Protein AF-A0A3P7L623-F1 (afdb_monomer_lite)

Foldseek 3Di:
DPDPPPPPDDPDPDDDDDPPPPPPPPDDPVRVVVVVVVVVVVVVVVVVVVVVVVVVVCVVVVNDDPVCVVPVDPPVPDPPPDDPPDDPFPLLVQLVVCLVVVNLVRNVVSLVVGPLNLQSLLLLLQVLLVVLVVDPDPVSNVSSNVSSVVSLVRSQVVLVVVCVVPLVVSLVQQCQFDVVSVRDGSVRSCVSSVSVVSCPRPSNVVSVVCLVCQQFDPPDDPVNVVPDDPDDDPPRTDGDDCPPPRHPSCVVVVPDD

Structure (mmCIF, N/CA/C/O backbone):
data_AF-A0A3P7L623-F1
#
_entry.id   AF-A0A3P7L623-F1
#
loop_
_atom_site.group_PDB
_atom_site.id
_atom_site.type_symbol
_atom_site.label_atom_id
_atom_site.label_alt_id
_atom_site.label_comp_id
_atom_site.label_asym_id
_atom_site.label_entity_id
_atom_site.label_seq_id
_atom_site.pdbx_PDB_ins_code
_atom_site.Cartn_x
_atom_site.Cartn_y
_atom_site.Cartn_z
_atom_site.occupancy
_atom_site.B_iso_or_equiv
_atom_site.auth_seq_id
_atom_site.auth_comp_id
_atom_site.auth_asym_id
_atom_site.auth_atom_id
_atom_site.pdbx_PDB_model_num
ATOM 1 N N . MET A 1 1 ? -17.151 -32.640 32.168 1.00 37.88 1 MET A N 1
ATOM 2 C CA . MET A 1 1 ? -17.509 -33.371 33.405 1.00 37.88 1 MET A CA 1
ATOM 3 C C . MET A 1 1 ? -16.736 -32.802 34.604 1.00 37.88 1 MET A C 1
ATOM 5 O O . MET A 1 1 ? -15.980 -33.526 35.226 1.00 37.88 1 MET A O 1
ATOM 9 N N . SER A 1 2 ? -16.887 -31.512 34.936 1.00 38.34 2 SER A N 1
ATOM 10 C CA . SER A 1 2 ? -16.083 -30.883 36.011 1.00 38.34 2 SER A CA 1
ATOM 11 C C . SER A 1 2 ? -16.802 -29.774 36.800 1.00 38.34 2 SER A C 1
ATOM 13 O O . SER A 1 2 ? -16.163 -28.953 37.444 1.00 38.34 2 SER A O 1
ATOM 15 N N . THR A 1 3 ? -18.138 -29.739 36.797 1.00 40.84 3 THR A N 1
ATOM 16 C CA . THR A 1 3 ? -18.930 -28.711 37.515 1.00 40.84 3 THR A CA 1
ATOM 17 C C . THR A 1 3 ? -19.961 -29.275 38.496 1.00 40.84 3 THR A C 1
ATOM 19 O O . THR A 1 3 ? -20.786 -28.528 39.011 1.00 40.84 3 THR A O 1
ATOM 22 N N . VAL A 1 4 ? -19.908 -30.576 38.804 1.00 40.84 4 VAL A N 1
ATOM 23 C CA . VAL A 1 4 ? -20.888 -31.246 39.687 1.00 40.84 4 VAL A CA 1
ATOM 24 C C . VAL A 1 4 ? -20.400 -31.363 41.145 1.00 40.84 4 VAL A C 1
ATOM 26 O O . VAL A 1 4 ? -21.199 -31.597 42.047 1.00 40.84 4 VAL A O 1
ATOM 29 N N . GLU A 1 5 ? -19.118 -31.120 41.430 1.00 41.53 5 GLU A N 1
ATOM 30 C CA . GLU A 1 5 ? -18.546 -31.322 42.776 1.00 41.53 5 GLU A CA 1
ATOM 31 C C . GLU A 1 5 ? -18.733 -30.154 43.761 1.00 41.53 5 GLU A C 1
ATOM 33 O O . GLU A 1 5 ? -18.507 -30.318 44.957 1.00 41.53 5 GLU A O 1
ATOM 38 N N . GLY A 1 6 ? -19.202 -28.987 43.312 1.00 38.59 6 GLY A N 1
ATOM 39 C CA . GLY A 1 6 ? -19.205 -27.767 44.134 1.00 38.59 6 GLY A CA 1
ATOM 40 C C . GLY A 1 6 ? -20.368 -27.587 45.121 1.00 38.59 6 GLY A C 1
ATOM 41 O O . GLY A 1 6 ? -20.314 -26.678 45.940 1.00 38.59 6 GLY A O 1
ATOM 42 N N . LEU A 1 7 ? -21.426 -28.405 45.067 1.00 39.38 7 LEU A N 1
ATOM 43 C CA . LEU A 1 7 ? -22.650 -28.188 45.868 1.00 39.38 7 LEU A CA 1
ATOM 44 C C . LEU A 1 7 ? -22.802 -29.126 47.075 1.00 39.38 7 LEU A C 1
ATOM 46 O O . LEU A 1 7 ? -23.813 -29.085 47.775 1.00 39.38 7 LEU A O 1
ATOM 50 N N . ARG A 1 8 ? -21.794 -29.947 47.383 1.00 45.22 8 ARG A N 1
ATOM 51 C CA . ARG A 1 8 ? -21.753 -30.723 48.630 1.00 45.22 8 ARG A CA 1
ATOM 52 C C . ARG A 1 8 ? -20.815 -30.054 49.624 1.00 45.22 8 ARG A C 1
ATOM 54 O O . ARG A 1 8 ? -19.634 -30.378 49.631 1.00 45.22 8 ARG A O 1
ATOM 61 N N . LYS A 1 9 ? -21.361 -29.167 50.463 1.00 44.91 9 LYS A N 1
ATOM 62 C CA . LYS A 1 9 ? -21.015 -28.952 51.890 1.00 44.91 9 LYS A CA 1
ATOM 63 C C . LYS A 1 9 ? -21.487 -27.565 52.335 1.00 44.91 9 LYS A C 1
ATOM 65 O O . LYS A 1 9 ? -20.714 -26.622 52.421 1.00 44.91 9 LYS A O 1
ATOM 70 N N . THR A 1 10 ? -22.757 -27.463 52.702 1.00 39.03 10 THR A N 1
ATOM 71 C CA . THR A 1 10 ? -23.189 -26.489 53.711 1.00 39.03 10 THR A CA 1
ATOM 72 C C . THR A 1 10 ? -23.787 -27.296 54.853 1.00 39.03 10 THR A C 1
ATOM 74 O O . THR A 1 10 ? -24.948 -27.699 54.812 1.00 39.03 10 THR A O 1
ATOM 77 N N . SER A 1 11 ? -22.953 -27.638 55.836 1.00 37.34 11 SER A N 1
ATOM 78 C CA . SER A 1 11 ? -23.399 -28.264 57.077 1.00 37.34 11 SER A CA 1
ATOM 79 C C . SER A 1 11 ? -24.171 -27.226 57.885 1.00 37.34 11 SER A C 1
ATOM 81 O O . SER A 1 11 ? -23.587 -26.291 58.430 1.00 37.34 11 SER A O 1
ATOM 83 N N . PHE A 1 12 ? -25.488 -27.384 57.939 1.00 36.44 12 PHE A N 1
ATOM 84 C CA . PHE A 1 12 ? -26.357 -26.612 58.813 1.00 36.44 12 PHE A CA 1
ATOM 85 C C . PHE A 1 12 ? -26.118 -27.085 60.257 1.00 36.44 12 PHE A C 1
ATOM 87 O O . PHE A 1 12 ? -26.605 -28.137 60.666 1.00 36.44 12 PHE A O 1
ATOM 94 N N . ALA A 1 13 ? -25.301 -26.354 61.017 1.00 47.12 13 ALA A N 1
ATOM 95 C CA . ALA A 1 13 ? -25.111 -26.590 62.444 1.00 47.12 13 ALA A CA 1
ATOM 96 C C . ALA A 1 13 ? -26.348 -26.076 63.202 1.00 47.12 13 ALA A C 1
ATOM 98 O O . ALA A 1 13 ? -26.441 -24.899 63.543 1.00 47.12 13 ALA A O 1
ATOM 99 N N . GLY A 1 14 ? -27.325 -26.958 63.426 1.00 39.62 14 GLY A N 1
ATOM 100 C CA . GLY A 1 14 ? -28.551 -26.678 64.174 1.00 39.62 14 GLY A CA 1
ATOM 101 C C . GLY A 1 14 ? -28.758 -27.699 65.291 1.00 39.62 14 GLY A C 1
ATOM 102 O O . GLY A 1 14 ? -28.831 -28.897 65.036 1.00 39.62 14 GLY A O 1
ATOM 103 N N . LYS A 1 15 ? -28.830 -27.208 66.533 1.00 43.56 15 LYS A N 1
ATOM 104 C CA . LYS A 1 15 ? -29.068 -27.960 67.777 1.00 43.56 15 LYS A CA 1
ATOM 105 C C . LYS A 1 15 ? -30.255 -28.930 67.664 1.00 43.56 15 LYS A C 1
ATOM 107 O O . LYS A 1 15 ? -31.348 -28.532 67.268 1.00 43.56 15 LYS A O 1
ATOM 112 N N . HIS A 1 16 ? -30.032 -30.168 68.109 1.00 44.22 16 HIS A N 1
ATOM 113 C CA . HIS A 1 16 ? -31.034 -31.223 68.276 1.00 44.22 16 HIS A CA 1
ATOM 114 C C . HIS A 1 16 ? -32.288 -30.725 69.016 1.00 44.22 16 HIS A C 1
ATOM 116 O O . HIS A 1 16 ? -32.223 -30.346 70.186 1.00 44.22 16 HIS A O 1
ATOM 122 N N . ARG A 1 17 ? -33.446 -30.798 68.352 1.00 44.50 17 ARG A N 1
ATOM 123 C CA . ARG A 1 17 ? -34.774 -30.797 68.980 1.00 44.50 17 ARG A CA 1
ATOM 124 C C . ARG A 1 17 ? -35.626 -31.880 68.318 1.00 44.50 17 ARG A C 1
ATOM 126 O O . ARG A 1 17 ? -35.741 -31.891 67.101 1.00 44.50 17 ARG A O 1
ATOM 133 N N . GLY A 1 18 ? -36.158 -32.783 69.148 1.00 43.03 18 GLY A N 1
ATOM 134 C CA . GLY A 1 18 ? -37.258 -33.724 68.893 1.00 43.03 18 GLY A CA 1
ATOM 135 C C . GLY A 1 18 ? -37.361 -34.337 67.495 1.00 43.03 18 GLY A C 1
ATOM 136 O O . GLY A 1 18 ? -37.954 -33.750 66.596 1.00 43.03 18 GLY A O 1
ATOM 137 N N . HIS A 1 19 ? -36.884 -35.572 67.333 1.00 42.44 19 HIS A N 1
ATOM 138 C CA . HIS A 1 19 ? -37.161 -36.377 66.145 1.00 42.44 19 HIS A CA 1
ATOM 139 C C . HIS A 1 19 ? -38.614 -36.885 66.149 1.00 42.44 19 HIS A C 1
ATOM 141 O O . HIS A 1 19 ? -38.866 -38.054 66.422 1.00 42.44 19 HIS A O 1
ATOM 147 N N . HIS A 1 20 ? -39.570 -36.043 65.753 1.00 44.16 20 HIS A N 1
ATOM 148 C CA . HIS A 1 20 ? -40.682 -36.561 64.960 1.00 44.16 20 HIS A CA 1
ATOM 149 C C . HIS A 1 20 ? -40.150 -36.717 63.539 1.00 44.16 20 HIS A C 1
ATOM 151 O O . HIS A 1 20 ? -40.038 -35.751 62.783 1.00 44.16 20 HIS A O 1
ATOM 157 N N . ARG A 1 21 ? -39.714 -37.936 63.206 1.00 44.31 21 ARG A N 1
ATOM 158 C CA . ARG A 1 21 ? -39.345 -38.304 61.839 1.00 44.31 21 ARG A CA 1
ATOM 159 C C . ARG A 1 21 ? -40.626 -38.232 61.008 1.00 44.31 21 ARG A C 1
ATOM 161 O O . ARG A 1 21 ? -41.362 -39.204 60.924 1.00 44.31 21 ARG A O 1
ATOM 168 N N . LEU A 1 22 ? -40.899 -37.063 60.429 1.00 51.88 22 LEU A N 1
ATOM 169 C CA . LEU A 1 22 ? -41.791 -36.961 59.284 1.00 51.88 22 LEU A CA 1
ATOM 170 C C . LEU A 1 22 ? -41.190 -37.887 58.227 1.00 51.88 22 LEU A C 1
ATOM 172 O O . LEU A 1 22 ? -40.100 -37.619 57.712 1.00 51.88 22 LEU A O 1
ATOM 176 N N . GLU A 1 23 ? -41.838 -39.022 57.975 1.00 44.72 23 GLU A N 1
ATOM 177 C CA . GLU A 1 23 ? -41.507 -39.854 56.828 1.00 44.72 23 GLU A CA 1
ATOM 178 C C . GLU A 1 23 ? -41.887 -39.058 55.587 1.00 44.72 23 GLU A C 1
ATOM 180 O O . GLU A 1 23 ? -43.010 -39.111 55.095 1.00 44.72 23 GLU A O 1
ATOM 185 N N . ALA A 1 24 ? -40.952 -38.234 55.115 1.00 53.44 24 ALA A N 1
ATOM 186 C CA . ALA A 1 24 ? -41.081 -37.632 53.809 1.00 53.44 24 ALA A CA 1
ATOM 187 C C . ALA A 1 24 ? -41.205 -38.798 52.815 1.00 53.44 24 ALA A C 1
ATOM 189 O O . ALA A 1 24 ? -40.317 -39.666 52.815 1.00 53.44 24 ALA A O 1
ATOM 190 N N . PRO A 1 25 ? -42.279 -38.866 52.004 1.00 61.28 25 PRO A N 1
ATOM 191 C CA . PRO A 1 25 ? -42.404 -39.908 50.998 1.00 61.28 25 PRO A CA 1
ATOM 192 C C . PRO A 1 25 ? -41.117 -39.905 50.179 1.00 61.28 25 PRO A C 1
ATOM 194 O O . PRO A 1 25 ? -40.614 -38.846 49.792 1.00 61.28 25 PRO A O 1
ATOM 197 N N . LYS A 1 26 ? -40.501 -41.080 50.009 1.00 58.41 26 LYS A N 1
ATOM 198 C CA . LYS A 1 26 ? -39.245 -41.200 49.267 1.00 58.41 26 LYS A CA 1
ATOM 199 C C . LYS A 1 26 ? -39.541 -40.781 47.831 1.00 58.41 26 LYS A C 1
ATOM 201 O O . LYS A 1 26 ? -40.035 -41.597 47.064 1.00 58.41 26 LYS A O 1
ATOM 206 N N . LEU A 1 27 ? -39.253 -39.515 47.505 1.00 61.81 27 LEU A N 1
ATOM 207 C CA . LEU A 1 27 ? -39.459 -38.971 46.165 1.00 61.81 27 LEU A CA 1
ATOM 208 C C . LEU A 1 27 ? -38.881 -39.941 45.145 1.00 61.81 27 LEU A C 1
ATOM 210 O O . LEU A 1 27 ? -37.724 -40.372 45.290 1.00 61.81 27 LEU A O 1
ATOM 214 N N . THR A 1 28 ? -39.694 -40.254 44.144 1.00 71.88 28 THR A N 1
ATOM 215 C CA . THR A 1 28 ? -39.311 -41.105 43.023 1.00 71.88 28 THR A CA 1
ATOM 216 C C . THR A 1 28 ? -38.090 -40.507 42.319 1.00 71.88 28 THR A C 1
ATOM 218 O O . THR A 1 28 ? -37.815 -39.305 42.408 1.00 71.88 28 THR A O 1
ATOM 221 N N . SER A 1 29 ? -37.303 -41.346 41.640 1.00 69.12 29 SER A N 1
ATOM 222 C CA . SER A 1 29 ? -36.068 -40.904 40.970 1.00 69.12 29 SER A CA 1
ATOM 223 C C . SER A 1 29 ? -36.322 -39.731 40.007 1.00 69.12 29 SER A C 1
ATOM 225 O O . SER A 1 29 ? -35.537 -38.784 39.941 1.00 69.12 29 SER A O 1
ATOM 227 N N . GLU A 1 30 ? -37.486 -39.728 39.353 1.00 73.06 30 GLU A N 1
ATOM 228 C CA . GLU A 1 30 ? -37.923 -38.665 38.450 1.00 73.06 30 GLU A CA 1
ATOM 229 C C . GLU A 1 30 ? -38.217 -37.342 39.163 1.00 73.06 30 GLU A C 1
ATOM 231 O O . GLU A 1 30 ? -37.772 -36.287 38.709 1.00 73.06 30 GLU A O 1
ATOM 236 N N . GLU A 1 31 ? -38.924 -37.367 40.295 1.00 75.00 31 GLU A N 1
ATOM 237 C CA . GLU A 1 31 ? -39.225 -36.158 41.073 1.00 75.00 31 GLU A CA 1
ATOM 238 C C . GLU A 1 31 ? -37.946 -35.522 41.629 1.00 75.00 31 GLU A C 1
ATOM 240 O O . GLU A 1 31 ? -37.787 -34.299 41.593 1.00 75.00 31 GLU A O 1
ATOM 245 N N . ARG A 1 32 ? -36.981 -36.347 42.060 1.00 74.25 32 ARG A N 1
ATOM 246 C CA . ARG A 1 32 ? -35.647 -35.874 42.465 1.00 74.25 32 ARG A CA 1
ATOM 247 C C . ARG A 1 32 ? -34.904 -35.234 41.292 1.00 74.25 32 ARG A C 1
ATOM 249 O O . ARG A 1 32 ? -34.327 -34.160 41.459 1.00 74.25 32 ARG A O 1
ATOM 256 N N . GLY A 1 33 ? -34.960 -35.849 40.109 1.00 75.50 33 GLY A N 1
ATOM 257 C CA . GLY A 1 33 ? -34.387 -35.299 38.878 1.00 75.50 33 GLY A CA 1
ATOM 258 C C . GLY A 1 33 ? -34.987 -33.941 38.500 1.00 75.50 33 GLY A C 1
ATOM 259 O O . GLY A 1 33 ? -34.247 -33.005 38.192 1.00 75.50 33 GLY A O 1
ATOM 260 N N . ARG A 1 34 ? -36.314 -33.790 38.610 1.00 81.69 34 ARG A N 1
ATOM 261 C CA . ARG A 1 34 ? -37.019 -32.523 38.342 1.00 81.69 34 ARG A CA 1
ATOM 262 C C . ARG A 1 34 ? -36.614 -31.415 39.312 1.00 81.69 34 ARG A C 1
ATOM 264 O O . ARG A 1 34 ? -36.390 -30.287 38.878 1.00 81.69 34 ARG A O 1
ATOM 271 N N . ILE A 1 35 ? -36.475 -31.724 40.600 1.00 82.12 35 ILE A N 1
ATOM 272 C CA . ILE A 1 35 ? -36.063 -30.742 41.616 1.00 82.12 35 ILE A CA 1
ATOM 273 C C . ILE A 1 35 ? -34.618 -30.294 41.395 1.00 82.12 35 ILE A C 1
ATOM 275 O O . ILE A 1 35 ? -34.336 -29.099 41.463 1.00 82.12 35 ILE A O 1
ATOM 279 N N . ILE A 1 36 ? -33.713 -31.223 41.078 1.00 81.62 36 ILE A N 1
ATOM 280 C CA . ILE A 1 36 ? -32.316 -30.893 40.771 1.00 81.62 36 ILE A CA 1
ATOM 281 C C . ILE A 1 36 ? -32.245 -30.025 39.510 1.00 81.62 36 ILE A C 1
ATOM 283 O O . ILE A 1 36 ? -31.579 -28.992 39.520 1.00 81.62 36 ILE A O 1
ATOM 287 N N . ALA A 1 37 ? -32.983 -30.375 38.454 1.00 77.75 37 ALA A N 1
ATOM 288 C CA . ALA A 1 37 ? -33.040 -29.574 37.233 1.00 77.75 37 ALA A CA 1
ATOM 289 C C . ALA A 1 37 ? -33.618 -28.167 37.483 1.00 77.75 37 ALA A C 1
ATOM 291 O O . ALA A 1 37 ? -33.107 -27.181 36.951 1.00 77.75 37 ALA A O 1
ATOM 292 N N . ALA A 1 38 ? -34.649 -28.049 38.324 1.00 85.69 38 ALA A N 1
ATOM 293 C CA . ALA A 1 38 ? -35.212 -26.760 38.720 1.00 85.69 38 ALA A CA 1
ATOM 294 C C . ALA A 1 38 ? -34.225 -25.925 39.555 1.00 85.69 38 ALA A C 1
ATOM 296 O O . ALA A 1 38 ? -34.130 -24.715 39.355 1.00 85.69 38 ALA A O 1
ATOM 297 N N . ALA A 1 39 ? -33.462 -26.556 40.451 1.00 86.69 39 ALA A N 1
ATOM 298 C CA . ALA A 1 39 ? -32.426 -25.894 41.241 1.00 86.69 39 ALA A CA 1
ATOM 299 C C . ALA A 1 39 ? -31.262 -25.399 40.366 1.00 86.69 39 ALA A C 1
ATOM 301 O O . ALA A 1 39 ? -30.807 -24.269 40.538 1.00 86.69 39 ALA A O 1
ATOM 302 N N . VAL A 1 40 ? -30.836 -26.198 39.382 1.00 85.12 40 VAL A N 1
ATOM 303 C CA . VAL A 1 40 ? -29.818 -25.802 38.395 1.00 85.12 40 VAL A CA 1
ATOM 304 C C . VAL A 1 40 ? -30.297 -24.600 37.584 1.00 85.12 40 VAL A C 1
ATOM 306 O O . VAL A 1 40 ? -29.582 -23.605 37.512 1.00 85.12 40 VAL A O 1
ATOM 309 N N . LYS A 1 41 ? -31.537 -24.626 37.077 1.00 84.69 41 LYS A N 1
ATOM 310 C CA . LYS A 1 41 ? -32.120 -2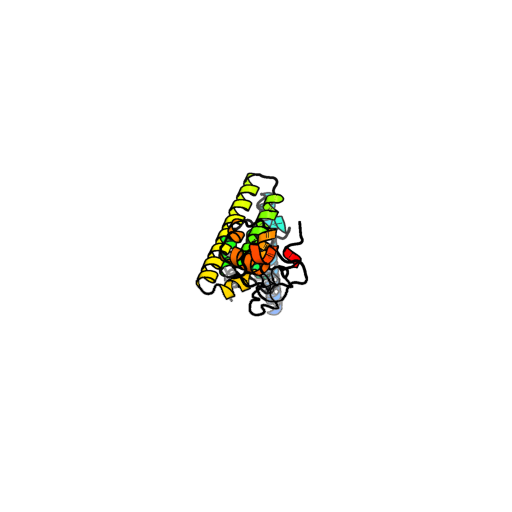3.489 36.344 1.00 84.69 41 LYS A CA 1
ATOM 311 C C . LYS A 1 41 ? -32.193 -22.211 37.183 1.00 84.69 41 LYS A C 1
ATOM 313 O O . LYS A 1 41 ? -31.898 -21.137 36.670 1.00 84.69 41 LYS A O 1
ATOM 318 N N . ARG A 1 42 ? -32.568 -22.310 38.464 1.00 78.06 42 ARG A N 1
ATOM 319 C CA . ARG A 1 42 ? -32.601 -21.152 39.379 1.00 78.06 42 ARG A CA 1
ATOM 320 C C . ARG A 1 42 ? -31.209 -20.565 39.593 1.00 78.06 42 ARG A C 1
ATOM 322 O O . ARG A 1 42 ? -31.030 -19.363 39.452 1.00 78.06 42 ARG A O 1
ATOM 329 N N . HIS A 1 43 ? -30.218 -21.412 39.846 1.00 82.31 43 HIS A N 1
ATOM 330 C CA . HIS A 1 43 ? -28.838 -20.974 40.037 1.00 82.31 43 HIS A CA 1
ATOM 331 C C . HIS A 1 43 ? -28.221 -20.381 38.751 1.00 82.31 43 HIS A C 1
ATOM 333 O O . HIS A 1 43 ? -27.431 -19.435 38.798 1.00 82.31 43 HIS A O 1
ATOM 339 N N . GLU A 1 44 ? -28.585 -20.904 37.578 1.00 77.00 44 GLU A N 1
ATOM 340 C CA . GLU A 1 44 ? -28.208 -20.318 36.287 1.00 77.00 44 GLU A CA 1
ATOM 341 C C . GLU A 1 44 ? -28.859 -18.946 36.060 1.00 77.00 44 GLU A C 1
ATOM 343 O O . GLU A 1 44 ? -28.174 -18.026 35.604 1.00 77.00 44 GLU A O 1
ATOM 348 N N . ALA A 1 45 ? -30.136 -18.787 36.426 1.00 84.69 45 ALA A N 1
ATOM 349 C CA . ALA A 1 45 ? -30.850 -17.513 36.356 1.00 84.69 45 ALA A CA 1
ATOM 350 C C . ALA A 1 45 ? -30.230 -16.457 37.288 1.00 84.69 45 ALA A C 1
ATOM 352 O O . ALA A 1 45 ? -29.935 -15.351 36.839 1.00 84.69 45 ALA A O 1
ATOM 353 N N . GLU A 1 46 ? -29.911 -16.816 38.534 1.00 84.94 46 GLU A N 1
ATOM 354 C CA . GLU A 1 46 ? -29.234 -15.918 39.484 1.00 84.94 46 GLU A CA 1
ATOM 355 C C . GLU A 1 46 ? -27.860 -15.465 38.966 1.00 84.94 46 GLU A C 1
ATOM 357 O O . GLU A 1 46 ? -27.522 -14.279 39.016 1.00 84.94 46 GLU A O 1
ATOM 362 N N . ARG A 1 47 ? -27.070 -16.374 38.374 1.00 79.62 47 ARG A N 1
ATOM 363 C CA . ARG A 1 47 ? -25.797 -16.004 37.728 1.00 79.62 47 ARG A CA 1
ATOM 364 C C . ARG A 1 47 ? -25.988 -15.088 36.518 1.00 79.62 47 ARG A C 1
ATOM 366 O O . ARG A 1 47 ? -25.102 -14.275 36.238 1.00 79.62 47 ARG A O 1
ATOM 373 N N . ALA A 1 48 ? -27.080 -15.230 35.770 1.00 74.19 48 ALA A N 1
ATOM 374 C CA . ALA A 1 48 ? -27.394 -14.354 34.642 1.00 74.19 48 ALA A CA 1
ATOM 375 C C . ALA A 1 48 ? -27.778 -12.945 35.122 1.00 74.19 48 ALA A C 1
ATOM 377 O O . ALA A 1 48 ? -27.238 -11.956 34.615 1.00 74.19 48 ALA A O 1
ATOM 378 N N . GLU A 1 49 ? -28.615 -12.849 36.154 1.00 81.88 49 GLU A N 1
ATOM 379 C CA . GLU A 1 49 ? -28.993 -11.580 36.783 1.00 81.88 49 GLU A CA 1
ATOM 380 C C . GLU A 1 49 ? -27.789 -10.871 37.414 1.00 81.88 49 GLU A C 1
ATOM 382 O O . GLU A 1 49 ? -27.618 -9.660 37.250 1.00 81.88 49 GLU A O 1
ATOM 387 N N . GLU A 1 50 ? -26.887 -11.611 38.065 1.00 81.25 50 GLU A N 1
ATOM 388 C CA . GLU A 1 50 ? -25.676 -11.031 38.649 1.00 81.25 50 GLU A CA 1
ATOM 389 C C . GLU A 1 50 ? -24.735 -10.453 37.574 1.00 81.25 50 GLU A C 1
ATOM 391 O O . GLU A 1 50 ? -24.150 -9.376 37.757 1.00 81.25 50 GLU A O 1
ATOM 396 N N . LYS A 1 51 ? -24.601 -11.132 36.426 1.00 77.62 51 LYS A N 1
ATOM 397 C CA . LYS A 1 51 ? -23.841 -10.624 35.269 1.00 77.62 51 LYS A CA 1
ATOM 398 C C . LYS A 1 51 ? -24.457 -9.340 34.720 1.00 77.62 51 LYS A C 1
ATOM 400 O O . LYS A 1 51 ? -23.720 -8.388 34.447 1.00 77.62 51 LYS A O 1
ATOM 405 N N . GLU A 1 52 ? -25.780 -9.290 34.606 1.00 78.06 52 GLU A N 1
ATOM 406 C CA . GLU A 1 52 ? -26.503 -8.112 34.124 1.00 78.06 52 GLU A CA 1
ATOM 407 C C . GLU A 1 52 ? -26.395 -6.942 35.117 1.00 78.06 52 GLU A C 1
ATOM 409 O O . GLU A 1 52 ? -26.118 -5.808 34.716 1.00 78.06 52 GLU A O 1
ATOM 414 N N . ARG A 1 53 ? -26.463 -7.204 36.428 1.00 81.25 53 ARG A N 1
ATOM 415 C CA . ARG A 1 53 ? -26.216 -6.193 37.470 1.00 81.25 53 ARG A CA 1
ATOM 416 C C . ARG A 1 53 ? -24.810 -5.600 37.358 1.00 81.25 53 ARG A C 1
ATOM 418 O O . ARG A 1 53 ? -24.648 -4.378 37.371 1.00 81.25 53 ARG A O 1
ATOM 425 N N . LYS A 1 54 ? -23.786 -6.449 37.197 1.00 81.38 54 LYS A N 1
ATOM 426 C CA . LYS A 1 54 ? -22.391 -6.012 36.986 1.00 81.38 54 LYS A CA 1
ATOM 427 C C . LYS A 1 54 ? -22.243 -5.209 35.692 1.00 81.38 54 LYS A C 1
ATOM 429 O O . LYS A 1 54 ? -21.505 -4.223 35.669 1.00 81.38 54 LYS A O 1
ATOM 434 N N . ARG A 1 55 ? -22.951 -5.587 34.624 1.00 72.19 55 ARG A N 1
ATOM 435 C CA . ARG A 1 55 ? -22.983 -4.841 33.358 1.00 72.19 55 ARG A CA 1
ATOM 436 C C . ARG A 1 55 ? -23.585 -3.448 33.541 1.00 72.19 55 ARG A C 1
ATOM 438 O O . ARG A 1 55 ? -22.920 -2.481 33.180 1.00 72.19 55 ARG A O 1
ATOM 445 N N . ARG A 1 56 ? -24.761 -3.327 34.163 1.00 78.25 56 ARG A N 1
ATOM 446 C CA . ARG A 1 56 ? -25.406 -2.032 34.456 1.00 78.25 56 ARG A CA 1
ATOM 447 C C . ARG A 1 56 ? -24.518 -1.128 35.306 1.00 78.25 56 ARG A C 1
ATOM 449 O O . ARG A 1 56 ? -24.353 0.040 34.978 1.00 78.25 56 ARG A O 1
ATOM 456 N N . HIS A 1 57 ? -23.870 -1.684 36.329 1.00 80.19 57 HIS A N 1
ATOM 457 C CA . HIS A 1 57 ? -22.924 -0.939 37.159 1.00 80.19 57 HIS A CA 1
ATOM 458 C C . HIS A 1 57 ? -21.708 -0.434 36.359 1.00 80.19 57 HIS A C 1
ATOM 460 O O . HIS A 1 57 ? -21.319 0.722 36.493 1.00 80.19 57 HIS A O 1
ATOM 466 N N . ARG A 1 58 ? -21.124 -1.254 35.472 1.00 75.12 58 ARG A N 1
ATOM 467 C CA . ARG A 1 58 ? -20.029 -0.814 34.580 1.00 75.12 58 ARG A CA 1
ATOM 468 C C . ARG A 1 58 ? -20.470 0.262 33.586 1.00 75.12 58 ARG A C 1
ATOM 470 O O . ARG A 1 58 ? -19.719 1.207 33.358 1.00 75.12 58 ARG A O 1
ATOM 477 N N . LEU A 1 59 ? -21.671 0.127 33.022 1.00 70.69 59 LEU A N 1
ATOM 478 C CA . LEU A 1 59 ? -22.254 1.108 32.104 1.00 70.69 59 LEU A CA 1
ATOM 479 C C . LEU A 1 59 ? -22.527 2.447 32.798 1.00 70.69 59 LEU A C 1
ATOM 481 O O . LEU A 1 59 ? -22.202 3.485 32.229 1.00 70.69 59 LEU A O 1
ATOM 485 N N . ALA A 1 60 ? -23.041 2.423 34.031 1.00 75.44 60 ALA A N 1
ATOM 486 C CA . ALA A 1 60 ? -23.232 3.615 34.859 1.00 75.44 60 ALA A CA 1
ATOM 487 C C . ALA A 1 60 ? -21.899 4.300 35.213 1.00 75.44 60 ALA A C 1
ATOM 489 O O . ALA A 1 60 ? -21.838 5.519 35.309 1.00 75.44 60 ALA A O 1
ATOM 490 N N . GLN A 1 61 ? -20.812 3.530 35.331 1.00 77.25 61 GLN A N 1
ATOM 491 C CA . GLN A 1 61 ? -19.450 4.053 35.494 1.00 77.25 61 GLN A CA 1
ATOM 492 C C . GLN A 1 61 ? -18.799 4.533 34.181 1.00 77.25 61 GLN A C 1
ATOM 494 O O . GLN A 1 61 ? -17.606 4.827 34.171 1.00 77.25 61 GLN A O 1
ATOM 499 N N . GLY A 1 62 ? -19.522 4.554 33.054 1.00 70.12 62 GLY A N 1
ATOM 500 C CA . GLY A 1 62 ? -18.986 4.986 31.756 1.00 70.12 62 GLY A CA 1
ATOM 501 C C . GLY A 1 62 ? -17.957 4.033 31.132 1.00 70.12 62 GLY A C 1
ATOM 502 O O . GLY A 1 62 ? -17.366 4.345 30.099 1.00 70.12 62 GLY A O 1
ATOM 503 N N . LYS A 1 63 ? -17.752 2.841 31.707 1.00 69.50 63 LYS A N 1
ATOM 504 C CA . LYS A 1 63 ? -16.760 1.850 31.257 1.00 69.50 63 LYS A CA 1
ATOM 505 C C . LYS A 1 63 ? -17.306 0.996 30.106 1.00 69.50 63 LYS A C 1
ATOM 507 O O .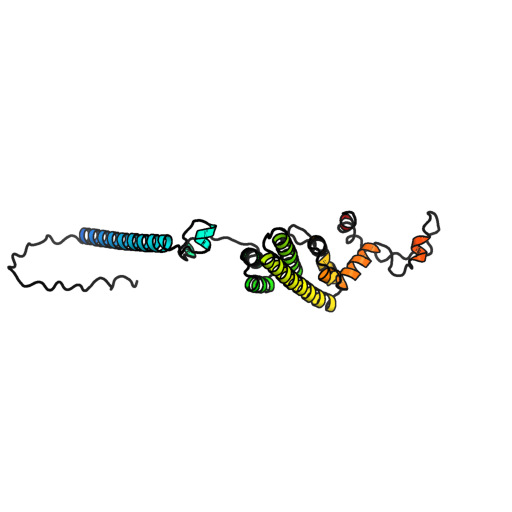 LYS A 1 63 ? -17.419 -0.223 30.235 1.00 69.50 63 LYS A O 1
ATOM 512 N N . ARG A 1 64 ? -17.684 1.631 28.992 1.00 64.31 64 ARG A N 1
ATOM 513 C CA . ARG A 1 64 ? -18.073 0.921 27.759 1.00 64.31 64 ARG A CA 1
ATOM 514 C C . ARG A 1 64 ? -16.833 0.409 27.032 1.00 64.31 64 ARG A C 1
ATOM 516 O O . ARG A 1 64 ? -15.856 1.144 26.871 1.00 64.31 64 ARG A O 1
ATOM 523 N N . SER A 1 65 ? -16.893 -0.831 26.544 1.00 61.28 65 SER A N 1
ATOM 524 C CA . SER A 1 65 ? -15.891 -1.319 25.589 1.00 61.28 65 SER A CA 1
ATOM 525 C C . SER A 1 65 ? -15.924 -0.455 24.325 1.00 61.28 65 SER A C 1
ATOM 527 O O . SER A 1 65 ? -16.968 0.079 23.950 1.00 61.28 65 SER A O 1
ATOM 529 N N . PHE A 1 66 ? -14.787 -0.312 23.647 1.00 57.41 66 PHE A N 1
ATOM 530 C CA . PHE A 1 66 ? -14.716 0.380 22.359 1.00 57.41 66 PHE A CA 1
ATOM 531 C C . PHE A 1 66 ? -15.722 -0.193 21.343 1.00 57.41 66 PHE A C 1
ATOM 533 O O . PHE A 1 66 ? -16.452 0.560 20.707 1.00 57.41 66 PHE A O 1
ATOM 540 N N . TYR A 1 67 ? -15.863 -1.520 21.295 1.00 54.19 67 TYR A N 1
ATOM 541 C CA . TYR A 1 67 ? -16.812 -2.192 20.401 1.00 54.19 67 TYR A CA 1
ATOM 542 C C . TYR A 1 67 ? -18.281 -1.896 20.756 1.00 54.19 67 TYR A C 1
ATOM 544 O O . TYR A 1 67 ? -19.117 -1.710 19.876 1.00 54.19 67 TYR A O 1
ATOM 552 N N . GLU A 1 68 ? -18.581 -1.774 22.053 1.00 62.34 68 GLU A N 1
ATOM 553 C CA . GLU A 1 68 ? -19.913 -1.427 22.569 1.00 62.34 68 GLU A CA 1
ATOM 554 C C . GLU A 1 68 ? -20.269 0.045 22.294 1.00 62.34 68 GLU A C 1
ATOM 556 O O . GLU A 1 68 ? -21.445 0.381 22.187 1.00 62.34 68 GLU A O 1
ATOM 561 N N . ARG A 1 69 ? -19.266 0.923 22.129 1.00 66.25 69 ARG A N 1
ATOM 562 C CA . ARG A 1 69 ? -19.471 2.310 21.677 1.00 66.25 69 ARG A CA 1
ATOM 563 C C . ARG A 1 69 ? -19.784 2.405 20.186 1.00 66.25 69 ARG A C 1
ATOM 565 O O . ARG A 1 69 ? -20.641 3.199 19.828 1.00 66.25 69 ARG A O 1
ATOM 572 N N . LEU A 1 70 ? -19.117 1.609 19.351 1.00 58.25 70 LEU A N 1
ATOM 573 C CA . LEU A 1 70 ? -19.316 1.632 17.898 1.00 58.25 70 LEU A CA 1
ATOM 574 C C . LEU A 1 70 ? -20.610 0.939 17.456 1.00 58.25 70 LEU A C 1
ATOM 576 O O . LEU A 1 70 ? -21.301 1.438 16.578 1.00 58.25 70 LEU A O 1
ATOM 580 N N . THR A 1 71 ? -20.934 -0.213 18.049 1.00 59.12 71 THR A N 1
ATOM 581 C CA . THR A 1 71 ? -22.031 -1.078 17.567 1.00 59.12 71 THR A CA 1
ATOM 582 C C . THR A 1 71 ? -23.267 -1.066 18.464 1.00 59.12 71 THR A C 1
ATOM 584 O O . THR A 1 71 ? -24.312 -1.570 18.070 1.00 59.12 71 THR A O 1
ATOM 587 N N . GLY A 1 72 ? -23.165 -0.540 19.690 1.00 58.91 72 GLY A N 1
ATOM 588 C CA . GLY A 1 72 ? -24.229 -0.638 20.696 1.00 58.91 72 GLY A CA 1
ATOM 589 C C . GLY A 1 72 ? -24.425 -2.048 21.278 1.00 58.91 72 GLY A C 1
ATOM 590 O O . GLY A 1 72 ? -25.310 -2.245 22.111 1.00 58.91 72 GLY A O 1
ATOM 591 N N . ILE A 1 73 ? -23.603 -3.029 20.885 1.00 58.94 73 ILE A N 1
ATOM 592 C CA . ILE A 1 73 ? -23.731 -4.434 21.291 1.00 58.94 73 ILE A CA 1
ATOM 593 C C . ILE A 1 73 ? -22.641 -4.784 22.316 1.00 58.94 73 ILE A C 1
ATOM 595 O O . ILE A 1 73 ? -21.446 -4.610 22.072 1.00 58.94 73 ILE A O 1
ATOM 599 N N . ASN A 1 74 ? -23.043 -5.329 23.472 1.00 55.56 74 ASN A N 1
ATOM 600 C CA . ASN A 1 74 ? -22.116 -5.903 24.453 1.00 55.56 74 ASN A CA 1
ATOM 601 C C . ASN A 1 74 ? -21.840 -7.370 24.105 1.00 55.56 74 ASN A C 1
ATOM 603 O O . ASN A 1 74 ? -22.434 -8.283 24.679 1.00 55.56 74 ASN A O 1
ATOM 607 N N . ILE A 1 75 ? -20.943 -7.608 23.149 1.00 56.31 75 ILE A N 1
ATOM 608 C CA . ILE A 1 75 ? -20.348 -8.936 22.986 1.00 56.31 75 ILE A CA 1
ATOM 609 C C . ILE A 1 75 ? -19.276 -9.036 24.068 1.00 56.31 75 ILE A C 1
ATOM 611 O O . ILE A 1 75 ? -18.154 -8.560 23.899 1.00 56.31 75 ILE A O 1
ATOM 615 N N . GLY A 1 76 ? -19.626 -9.596 25.224 1.00 50.50 76 GLY A N 1
ATOM 616 C CA . GLY A 1 76 ? -18.646 -9.924 26.253 1.00 50.50 76 GLY A CA 1
ATOM 617 C C . GLY A 1 76 ? -17.687 -10.979 25.715 1.00 50.50 76 GLY A C 1
ATOM 618 O O . GLY A 1 76 ? -17.997 -12.148 25.855 1.00 50.50 76 GLY A O 1
ATOM 619 N N . PHE A 1 77 ? -16.607 -10.555 25.044 1.00 47.16 77 PHE A N 1
ATOM 620 C CA . PHE A 1 77 ? -15.536 -11.344 24.409 1.00 47.16 77 PHE A CA 1
ATOM 621 C C . PHE A 1 77 ? -15.900 -12.818 24.129 1.00 47.16 77 PHE A C 1
ATOM 623 O O . PHE A 1 77 ? -15.213 -13.743 24.551 1.00 47.16 77 PHE A O 1
ATOM 630 N N . SER A 1 78 ? -17.033 -13.044 23.459 1.00 43.41 78 SER A N 1
ATOM 631 C CA . SER A 1 78 ? -17.517 -14.372 23.100 1.00 43.41 78 SER A CA 1
ATOM 632 C C . SER A 1 78 ? -17.273 -14.525 21.615 1.00 43.41 78 SER A C 1
ATOM 634 O O . SER A 1 78 ? -18.080 -14.103 20.789 1.00 43.41 78 SER A O 1
ATOM 636 N N . PHE A 1 79 ? -16.117 -15.094 21.280 1.00 49.53 79 PHE A N 1
ATOM 637 C CA . PHE A 1 79 ? -15.729 -15.355 19.894 1.00 49.53 79 PHE A CA 1
ATOM 638 C C . PHE A 1 79 ? -16.722 -16.302 19.187 1.00 49.53 79 PHE A C 1
ATOM 640 O O . PHE A 1 79 ? -16.821 -16.293 17.968 1.00 49.53 79 PHE A O 1
ATOM 647 N N . GLY A 1 80 ? -17.505 -17.081 19.948 1.00 46.09 80 GLY A N 1
ATOM 648 C CA . GLY A 1 80 ? -18.468 -18.055 19.426 1.00 46.09 80 GLY A CA 1
ATOM 649 C C . GLY A 1 80 ? -19.793 -17.482 18.909 1.00 46.09 80 GLY A C 1
ATOM 650 O O . GLY A 1 80 ? -20.552 -18.227 18.301 1.00 46.09 80 GLY A O 1
ATOM 651 N N . ALA A 1 81 ? -20.089 -16.196 19.143 1.00 47.81 81 ALA A N 1
ATOM 652 C CA . ALA A 1 81 ? -21.306 -15.540 18.640 1.00 47.81 81 ALA A CA 1
ATOM 653 C C . ALA A 1 81 ? -21.069 -14.685 17.382 1.00 47.81 81 ALA A C 1
ATOM 655 O O . ALA A 1 81 ? -22.025 -14.155 16.820 1.00 47.81 81 ALA A O 1
ATOM 656 N N . MET A 1 82 ? -19.816 -14.539 16.933 1.00 53.75 82 MET A N 1
ATOM 657 C CA . MET A 1 82 ? -19.562 -13.976 15.610 1.00 53.75 82 MET A CA 1
ATOM 658 C C . MET A 1 82 ? -19.988 -15.010 14.574 1.00 53.75 82 MET A C 1
ATOM 660 O O . MET A 1 82 ? -19.521 -16.150 14.595 1.00 53.75 82 MET A O 1
ATOM 664 N N . SER A 1 83 ? -20.888 -14.618 13.673 1.00 57.31 83 SER A N 1
ATOM 665 C CA . SER A 1 83 ? -21.122 -15.367 12.444 1.00 57.31 83 SER A CA 1
ATOM 666 C C . SER A 1 83 ? -19.768 -15.689 11.805 1.00 57.31 83 SER A C 1
ATOM 668 O O . SER A 1 83 ? -18.845 -14.874 11.836 1.00 57.31 83 SER A O 1
ATOM 670 N N . LYS A 1 84 ? -19.615 -16.902 11.266 1.00 62.50 84 LYS A N 1
ATOM 671 C CA . LYS A 1 84 ? -18.394 -17.301 10.563 1.00 62.50 84 LYS A CA 1
ATOM 672 C C . LYS A 1 84 ? -18.280 -16.446 9.297 1.00 62.50 84 LYS A C 1
ATOM 674 O O . LYS A 1 84 ? -18.839 -16.797 8.263 1.00 62.50 84 LYS A O 1
ATOM 679 N N . VAL A 1 85 ? -17.618 -15.296 9.400 1.00 67.25 85 VAL A N 1
ATOM 680 C CA . VAL A 1 85 ? -17.349 -14.416 8.263 1.00 67.25 85 VAL A CA 1
ATOM 681 C C . VAL A 1 85 ? -16.261 -15.090 7.440 1.00 67.25 85 VAL A C 1
ATOM 683 O O . VAL A 1 85 ? -15.103 -15.149 7.851 1.00 67.25 85 VAL A O 1
ATOM 686 N N . ASN A 1 86 ? -16.650 -15.660 6.304 1.00 75.19 86 ASN A N 1
ATOM 687 C CA . ASN A 1 86 ? -15.698 -16.215 5.358 1.00 75.19 86 ASN A CA 1
ATOM 688 C C . ASN A 1 86 ? -15.128 -15.049 4.545 1.00 75.19 86 ASN A C 1
ATOM 690 O O . ASN A 1 86 ? -15.828 -14.465 3.723 1.00 75.19 86 ASN A O 1
ATOM 694 N N . MET A 1 87 ? -13.884 -14.678 4.834 1.00 78.19 87 MET A N 1
ATOM 695 C CA . MET A 1 87 ? -13.163 -13.636 4.106 1.00 78.19 87 MET A CA 1
ATOM 696 C C . MET A 1 87 ? -12.313 -14.289 3.019 1.00 78.19 87 MET A C 1
ATOM 698 O O . MET A 1 87 ? -11.541 -15.198 3.314 1.00 78.19 87 MET A O 1
ATOM 702 N N . GLU A 1 88 ? -12.439 -13.820 1.778 1.00 83.31 88 GLU A N 1
ATOM 703 C CA . GLU A 1 88 ? -11.646 -14.314 0.644 1.00 83.31 88 GLU A CA 1
ATOM 704 C C . GLU A 1 88 ? -10.162 -13.937 0.786 1.00 83.31 88 GLU A C 1
ATOM 706 O O . GLU A 1 88 ? -9.276 -14.760 0.559 1.00 83.31 88 GLU A O 1
ATOM 711 N N . ARG A 1 89 ? -9.889 -12.714 1.261 1.00 86.62 89 ARG A N 1
ATOM 712 C CA . ARG A 1 89 ? -8.540 -12.214 1.570 1.00 86.62 89 ARG A CA 1
ATOM 713 C C . ARG A 1 89 ? -8.476 -11.641 2.990 1.00 86.62 89 ARG A C 1
ATOM 715 O O . ARG A 1 89 ? -8.582 -10.430 3.164 1.00 86.62 89 ARG A O 1
ATOM 722 N N . PRO A 1 90 ? -8.285 -12.481 4.023 1.00 89.75 90 PRO A N 1
ATOM 723 C CA . PRO A 1 90 ? -8.335 -12.032 5.414 1.00 89.75 90 PRO A CA 1
ATOM 724 C C . PRO A 1 90 ? -7.224 -11.034 5.772 1.00 89.75 90 PRO A C 1
ATOM 726 O O . PRO A 1 90 ? -7.478 -10.119 6.545 1.00 89.75 90 PRO A O 1
ATOM 729 N N . ALA A 1 91 ? -6.017 -11.169 5.207 1.00 90.62 91 ALA A N 1
ATOM 730 C CA . ALA A 1 91 ? -4.917 -10.228 5.450 1.00 90.62 91 ALA A CA 1
ATOM 731 C C . ALA A 1 91 ? -5.278 -8.802 4.994 1.00 90.62 91 ALA A C 1
ATOM 733 O O . ALA A 1 91 ? -5.151 -7.863 5.779 1.00 90.62 91 ALA A O 1
ATOM 734 N N . LYS A 1 92 ? -5.853 -8.671 3.790 1.00 91.56 92 LYS A N 1
ATOM 735 C CA . LYS A 1 92 ? -6.341 -7.410 3.221 1.00 91.56 92 LYS A CA 1
ATOM 736 C C . LYS A 1 92 ? -7.364 -6.747 4.129 1.00 91.56 92 LYS A C 1
ATOM 738 O O . LYS A 1 92 ? -7.190 -5.600 4.530 1.00 91.56 92 LYS A O 1
ATOM 743 N N . GLU A 1 93 ? -8.418 -7.483 4.472 1.00 91.12 93 GLU A N 1
ATOM 744 C CA . GLU A 1 93 ? -9.513 -6.967 5.296 1.00 91.12 93 GLU A CA 1
ATOM 745 C C . GLU A 1 93 ? -9.005 -6.534 6.675 1.00 91.12 93 GLU A C 1
ATOM 747 O O . GLU A 1 93 ? -9.312 -5.440 7.146 1.00 91.12 93 GLU A O 1
ATOM 752 N N . LEU A 1 94 ? -8.155 -7.347 7.310 1.00 92.56 94 LEU A N 1
ATOM 753 C CA . LEU A 1 94 ? -7.566 -7.010 8.604 1.00 92.56 94 LEU A CA 1
ATOM 754 C C . LEU A 1 94 ? -6.645 -5.791 8.519 1.00 92.56 94 LEU A C 1
ATOM 756 O O . LEU A 1 94 ? -6.705 -4.936 9.403 1.00 92.56 94 LEU A O 1
ATOM 760 N N . MET A 1 95 ? -5.838 -5.670 7.464 1.00 93.38 95 MET A N 1
ATOM 761 C CA . MET A 1 95 ? -4.992 -4.500 7.218 1.00 93.38 95 MET A CA 1
ATOM 762 C C . MET A 1 95 ? -5.836 -3.223 7.104 1.00 93.38 95 MET A C 1
ATOM 764 O O . MET A 1 95 ? -5.574 -2.255 7.822 1.00 93.38 95 MET A O 1
ATOM 768 N N . LEU A 1 96 ? -6.883 -3.236 6.272 1.00 92.25 96 LEU A N 1
ATOM 769 C CA . LEU A 1 96 ? -7.785 -2.093 6.091 1.00 92.25 96 LEU A CA 1
ATOM 770 C C . LEU A 1 96 ? -8.499 -1.723 7.390 1.00 92.25 96 LEU A C 1
ATOM 772 O O . LEU A 1 96 ? -8.518 -0.555 7.781 1.00 92.25 96 LEU A O 1
ATOM 776 N N . MET A 1 97 ? -9.015 -2.719 8.108 1.00 91.50 97 MET A N 1
ATOM 777 C CA . MET A 1 97 ? -9.636 -2.504 9.412 1.00 91.50 97 MET A CA 1
ATOM 778 C C . MET A 1 97 ? -8.652 -1.897 10.415 1.00 91.50 97 MET A C 1
ATOM 780 O O . MET A 1 97 ? -9.018 -0.992 11.160 1.00 91.50 97 MET A O 1
ATOM 784 N N . CYS A 1 98 ? -7.392 -2.335 10.428 1.00 92.44 98 CYS A N 1
ATOM 785 C CA . CYS A 1 98 ? -6.377 -1.766 11.314 1.00 92.44 98 CYS A CA 1
ATOM 786 C C . CYS A 1 98 ? -6.082 -0.296 10.998 1.00 92.44 98 CYS A C 1
ATOM 788 O O . CYS A 1 98 ? -5.918 0.489 11.933 1.00 92.44 98 CYS A O 1
ATOM 790 N N . ILE A 1 99 ? -6.061 0.089 9.719 1.00 92.44 99 ILE A N 1
ATOM 791 C CA . ILE A 1 99 ? -5.881 1.487 9.298 1.00 92.44 99 ILE A CA 1
ATOM 792 C C . ILE A 1 99 ? -7.055 2.345 9.760 1.00 92.44 99 ILE A C 1
ATOM 794 O O . ILE A 1 99 ? -6.842 3.367 10.410 1.00 92.44 99 ILE A O 1
ATOM 798 N N . LEU A 1 100 ? -8.287 1.891 9.521 1.00 88.88 100 LEU A N 1
ATOM 799 C CA . LEU A 1 100 ? -9.498 2.599 9.953 1.00 88.88 100 LEU A CA 1
ATOM 800 C C . LEU A 1 100 ? -9.577 2.752 11.481 1.00 88.88 100 LEU A C 1
ATOM 802 O O . LEU A 1 100 ? -10.133 3.724 11.986 1.00 88.88 100 LEU A O 1
ATOM 806 N N . LEU A 1 101 ? -9.001 1.806 12.227 1.00 87.06 101 LEU A N 1
ATOM 807 C CA . LEU A 1 101 ? -8.917 1.838 13.689 1.00 87.06 101 LEU A CA 1
ATOM 808 C C . LEU A 1 101 ? -7.712 2.632 14.231 1.00 87.06 101 LEU A C 1
ATOM 810 O O . LEU A 1 101 ? -7.531 2.688 15.451 1.00 87.06 101 LEU A O 1
ATOM 814 N N . GLY A 1 102 ? -6.861 3.198 13.368 1.00 85.06 102 GLY A N 1
ATOM 815 C CA . GLY A 1 102 ? -5.647 3.922 13.770 1.00 85.06 102 GLY A CA 1
ATOM 816 C C . GLY A 1 102 ? -4.554 3.026 14.372 1.00 85.06 102 GLY A C 1
ATOM 817 O O . GLY A 1 102 ? -3.699 3.486 15.128 1.00 85.06 102 GLY A O 1
ATOM 818 N N . LYS A 1 103 ? -4.574 1.717 14.096 1.00 90.50 103 LYS A N 1
ATOM 819 C CA . LYS A 1 103 ? -3.585 0.735 14.578 1.00 90.50 103 LYS A CA 1
ATOM 820 C C . LYS A 1 103 ? -2.549 0.425 13.498 1.00 90.50 103 LYS A C 1
ATOM 822 O O . LYS A 1 103 ? -2.439 -0.710 13.039 1.00 90.50 103 LYS A O 1
ATOM 827 N N . VAL A 1 104 ? -1.749 1.424 13.132 1.00 90.94 104 VAL A N 1
ATOM 828 C CA . VAL A 1 104 ? -0.832 1.343 11.978 1.00 90.94 104 VAL A CA 1
ATOM 829 C C . VAL A 1 104 ? 0.216 0.240 12.105 1.00 90.94 104 VAL A C 1
ATOM 831 O O . VAL A 1 104 ? 0.360 -0.555 11.186 1.00 90.94 104 VAL A O 1
ATOM 834 N N . LYS A 1 105 ? 0.838 0.063 13.277 1.00 92.50 105 LYS A N 1
ATOM 835 C CA . LYS A 1 105 ? 1.797 -1.039 13.508 1.00 92.50 105 LYS A CA 1
ATOM 836 C C . LYS A 1 105 ? 1.209 -2.427 13.230 1.00 92.50 105 LYS A C 1
ATOM 838 O O . LYS A 1 105 ? 1.915 -3.332 12.804 1.00 92.50 105 LYS A O 1
ATOM 843 N N . LEU A 1 106 ? -0.085 -2.606 13.500 1.00 93.62 106 LEU A N 1
ATOM 844 C CA . LEU A 1 106 ? -0.772 -3.866 13.238 1.00 93.62 106 LEU A CA 1
ATOM 845 C C . LEU A 1 106 ? -1.153 -3.992 11.757 1.00 93.62 106 LEU A C 1
ATOM 847 O O . LEU A 1 106 ? -1.051 -5.078 11.195 1.00 93.62 106 LEU A O 1
ATOM 851 N N . ALA A 1 107 ? -1.519 -2.883 11.110 1.00 94.62 107 ALA A N 1
ATOM 852 C CA . ALA A 1 107 ? -1.712 -2.847 9.664 1.00 94.62 107 ALA A CA 1
ATOM 853 C C . ALA A 1 107 ? -0.424 -3.224 8.913 1.00 94.62 107 ALA A C 1
ATOM 855 O O . ALA A 1 107 ? -0.478 -3.998 7.966 1.00 94.62 107 ALA A O 1
ATOM 856 N N . GLU A 1 108 ? 0.734 -2.754 9.378 1.00 93.81 108 GLU A N 1
ATOM 857 C CA . GLU A 1 108 ? 2.041 -3.122 8.828 1.00 93.81 108 GLU A CA 1
ATOM 858 C C . GLU A 1 108 ? 2.350 -4.618 8.949 1.00 93.81 108 GLU A C 1
ATOM 860 O O . GLU A 1 108 ? 2.935 -5.198 8.036 1.00 93.81 108 GLU A O 1
ATOM 865 N N . LEU A 1 109 ? 1.947 -5.247 10.056 1.00 94.50 109 LEU A N 1
ATOM 866 C CA . LEU A 1 109 ? 2.090 -6.689 10.229 1.00 94.50 109 LEU A CA 1
ATOM 867 C C . LEU A 1 109 ? 1.241 -7.437 9.199 1.00 94.50 109 LEU A C 1
ATOM 869 O O . LEU A 1 109 ? 1.741 -8.342 8.543 1.00 94.50 109 LEU A O 1
ATOM 873 N N . PHE A 1 110 ? -0.031 -7.060 9.045 1.00 94.31 110 PHE A N 1
ATOM 874 C CA . PHE A 1 110 ? -0.920 -7.711 8.081 1.00 94.31 110 PHE A CA 1
ATOM 875 C C . PHE A 1 110 ? -0.515 -7.449 6.632 1.00 94.31 110 PHE A C 1
ATOM 877 O O . PHE A 1 110 ? -0.654 -8.344 5.804 1.00 94.31 110 PHE A O 1
ATOM 884 N N . TRP A 1 111 ? 0.065 -6.283 6.348 1.00 94.75 111 TRP A N 1
ATOM 885 C CA . TRP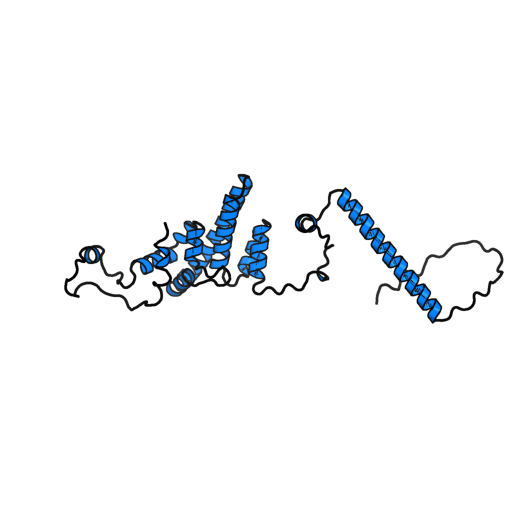 A 1 111 ? 0.654 -5.975 5.049 1.00 94.75 111 TRP A CA 1
ATOM 886 C C . TRP A 1 111 ? 1.764 -6.962 4.659 1.00 94.75 111 TRP A C 1
ATOM 888 O O . TRP A 1 111 ? 1.830 -7.373 3.506 1.00 94.75 111 TRP A O 1
ATOM 898 N N . ALA A 1 112 ? 2.585 -7.419 5.609 1.00 92.12 112 ALA A N 1
ATOM 899 C CA . ALA A 1 112 ? 3.625 -8.414 5.330 1.00 92.12 112 ALA A CA 1
ATOM 900 C C . ALA A 1 112 ? 3.062 -9.790 4.909 1.00 92.12 112 ALA A C 1
ATOM 902 O O . ALA A 1 112 ? 3.763 -10.575 4.277 1.00 92.12 112 ALA A O 1
ATOM 903 N N . TYR A 1 113 ? 1.800 -10.083 5.238 1.00 91.44 113 TYR A N 1
ATOM 904 C CA . TYR A 1 113 ? 1.095 -11.298 4.810 1.00 91.44 113 TYR A CA 1
ATOM 905 C C . TYR A 1 113 ? 0.247 -11.083 3.548 1.00 91.44 113 TYR A C 1
ATOM 907 O O . TYR A 1 113 ? -0.453 -11.999 3.107 1.00 91.44 113 TYR A O 1
ATOM 915 N N . GLU A 1 114 ? 0.268 -9.881 2.974 1.00 90.25 114 GLU A N 1
ATOM 916 C CA . GLU A 1 114 ? -0.554 -9.534 1.827 1.00 90.25 114 GLU A CA 1
ATOM 917 C C . GLU A 1 114 ? 0.015 -10.135 0.536 1.00 90.25 114 GLU A C 1
ATOM 919 O O . GLU A 1 114 ? 1.199 -10.013 0.237 1.00 90.25 114 GLU A O 1
ATOM 924 N N . LYS A 1 115 ? -0.846 -10.752 -0.285 1.00 89.12 115 LYS A N 1
ATOM 925 C CA . LYS A 1 115 ? -0.443 -11.345 -1.577 1.00 89.12 115 LYS A CA 1
ATOM 926 C C . LYS A 1 115 ? 0.078 -10.300 -2.574 1.00 89.12 115 LYS A C 1
ATOM 928 O O . LYS A 1 115 ? 0.870 -10.620 -3.454 1.00 89.12 115 LYS A O 1
ATOM 933 N N . GLU A 1 116 ? -0.407 -9.065 -2.472 1.00 90.69 116 GLU A N 1
ATOM 934 C CA . GLU A 1 116 ? -0.073 -7.960 -3.374 1.00 90.69 116 GLU A CA 1
ATOM 935 C C . GLU A 1 116 ? 0.462 -6.765 -2.573 1.00 90.69 116 GLU A C 1
ATOM 937 O O . GLU A 1 116 ? -0.259 -5.783 -2.382 1.00 90.69 116 GLU A O 1
ATOM 942 N N . PRO A 1 117 ? 1.717 -6.826 -2.096 1.00 92.50 117 PRO A N 1
ATOM 943 C CA . PRO A 1 117 ? 2.251 -5.849 -1.148 1.00 92.50 117 PRO A CA 1
ATOM 944 C C . PRO A 1 117 ? 2.315 -4.426 -1.721 1.00 92.50 117 PRO A C 1
ATOM 946 O O . PRO A 1 117 ? 1.892 -3.490 -1.047 1.00 92.50 117 PRO A O 1
ATOM 949 N N . ILE A 1 118 ? 2.749 -4.246 -2.977 1.00 94.56 118 ILE A N 1
ATOM 950 C CA . ILE A 1 118 ? 2.828 -2.918 -3.622 1.00 94.56 118 ILE A CA 1
ATOM 951 C C . ILE A 1 118 ? 1.430 -2.289 -3.737 1.00 94.56 118 ILE A C 1
ATOM 953 O O . ILE A 1 118 ? 1.216 -1.136 -3.372 1.00 94.56 118 ILE A O 1
ATOM 957 N N . GLY A 1 119 ? 0.457 -3.068 -4.213 1.00 93.19 119 GLY A N 1
ATOM 958 C CA . GLY A 1 119 ? -0.924 -2.619 -4.372 1.00 93.19 119 GLY A CA 1
ATOM 959 C C . GLY A 1 119 ? -1.610 -2.301 -3.052 1.00 93.19 119 GLY A C 1
ATOM 960 O O . GLY A 1 119 ? -2.259 -1.263 -2.932 1.00 93.19 119 GLY A O 1
ATOM 961 N N . GLY A 1 120 ? -1.426 -3.173 -2.059 1.00 93.44 120 GLY A N 1
ATOM 962 C CA . GLY A 1 120 ? -1.950 -2.979 -0.715 1.00 93.44 120 GLY A CA 1
ATOM 963 C C . GLY A 1 120 ? -1.387 -1.728 -0.060 1.00 93.44 120 GLY A C 1
ATOM 964 O O . GLY A 1 120 ? -2.162 -0.894 0.393 1.00 93.44 120 GLY A O 1
ATOM 965 N N . ALA A 1 121 ? -0.066 -1.544 -0.086 1.00 95.38 121 ALA A N 1
ATOM 966 C CA . ALA A 1 121 ? 0.569 -0.341 0.446 1.00 95.38 121 ALA A CA 1
ATOM 967 C C . ALA A 1 121 ? 0.085 0.934 -0.264 1.00 95.38 121 ALA A C 1
ATOM 969 O O . ALA A 1 121 ? -0.323 1.878 0.407 1.00 95.38 121 ALA A O 1
ATOM 970 N N . MET A 1 122 ? 0.017 0.934 -1.600 1.00 95.00 122 MET A N 1
ATOM 971 C CA . MET A 1 122 ? -0.508 2.075 -2.361 1.00 95.00 122 MET A CA 1
ATOM 972 C C . MET A 1 122 ? -1.961 2.401 -2.011 1.00 95.00 122 MET A C 1
ATOM 974 O O . MET A 1 122 ? -2.318 3.567 -1.843 1.00 95.00 122 MET A O 1
ATOM 978 N N . PHE A 1 123 ? -2.811 1.385 -1.861 1.00 94.88 123 PHE A N 1
ATOM 979 C CA . PHE A 1 123 ? -4.188 1.599 -1.433 1.00 94.88 123 PHE A CA 1
ATOM 980 C C . PHE A 1 123 ? -4.254 2.224 -0.032 1.00 94.88 123 PHE A C 1
ATOM 982 O O . PHE A 1 123 ? -5.022 3.162 0.186 1.00 94.88 123 PHE A O 1
ATOM 989 N N . CYS A 1 124 ? -3.422 1.749 0.897 1.00 94.62 124 CYS A N 1
ATOM 990 C CA . CYS A 1 124 ? -3.309 2.293 2.248 1.00 94.62 124 CYS A CA 1
ATOM 991 C C . CYS A 1 124 ? -2.864 3.763 2.244 1.00 94.62 124 CYS A C 1
ATOM 993 O O . CYS A 1 124 ? -3.479 4.574 2.936 1.00 94.62 124 CYS A O 1
ATOM 995 N N . THR A 1 125 ? -1.863 4.126 1.437 1.00 95.69 125 THR A N 1
ATOM 996 C CA . THR A 1 125 ? -1.401 5.516 1.272 1.00 95.69 125 THR A CA 1
ATOM 997 C C . THR A 1 125 ? -2.520 6.422 0.762 1.00 95.69 125 THR A C 1
ATOM 999 O O . THR A 1 125 ? -2.785 7.466 1.357 1.00 95.69 125 THR A O 1
ATOM 1002 N N . VAL A 1 126 ? -3.241 6.001 -0.285 1.00 94.38 126 VAL A N 1
ATOM 1003 C CA . VAL A 1 126 ? -4.378 6.763 -0.834 1.00 94.38 126 VAL A CA 1
ATOM 1004 C C . VAL A 1 126 ? -5.490 6.919 0.206 1.00 94.38 126 VAL A C 1
ATOM 1006 O O . VAL A 1 126 ? -6.052 8.006 0.350 1.00 94.38 126 VAL A O 1
ATOM 1009 N N . LEU A 1 127 ? -5.819 5.850 0.937 1.00 94.38 127 LEU A N 1
ATOM 1010 C CA . LEU A 1 127 ? -6.850 5.872 1.975 1.00 94.38 127 LEU A CA 1
ATOM 1011 C C . LEU A 1 127 ? -6.484 6.843 3.103 1.00 94.38 127 LEU A C 1
ATOM 1013 O O . LEU A 1 127 ? -7.304 7.681 3.474 1.00 94.38 127 LEU A O 1
ATOM 1017 N N . LEU A 1 128 ? -5.252 6.769 3.607 1.00 94.12 128 LEU A N 1
ATOM 1018 C CA . LEU A 1 128 ? -4.749 7.654 4.658 1.00 94.12 128 LEU A CA 1
ATOM 1019 C C . LEU A 1 128 ? -4.693 9.116 4.201 1.00 94.12 128 LEU A C 1
ATOM 1021 O O . LEU A 1 128 ? -5.086 9.993 4.965 1.00 94.12 128 LEU A O 1
ATOM 1025 N N . GLY A 1 129 ? -4.307 9.382 2.950 1.00 93.50 129 GLY A N 1
ATOM 1026 C CA . GLY A 1 129 ? -4.367 10.728 2.371 1.00 93.50 129 GLY A CA 1
ATOM 1027 C C . GLY A 1 129 ? -5.796 11.276 2.301 1.00 93.50 129 GLY A C 1
ATOM 1028 O O . GLY A 1 129 ? -6.050 12.430 2.629 1.00 93.50 129 GLY A O 1
ATOM 1029 N N . LYS A 1 130 ? -6.783 10.436 1.968 1.00 93.56 130 LYS A N 1
ATOM 1030 C CA . LYS A 1 130 ? -8.195 10.854 2.006 1.00 93.56 130 LYS A CA 1
ATOM 1031 C C . LYS A 1 130 ? -8.708 11.074 3.426 1.00 93.56 130 LYS A C 1
ATOM 1033 O O . LYS A 1 130 ? -9.501 11.986 3.653 1.00 93.56 130 LYS A O 1
ATOM 1038 N N . MET A 1 131 ? -8.235 10.286 4.387 1.00 91.56 131 MET A N 1
ATOM 1039 C CA . MET A 1 131 ? -8.539 10.509 5.799 1.00 91.56 131 MET A CA 1
ATOM 1040 C C . MET A 1 131 ? -7.917 11.815 6.309 1.00 91.56 131 MET A C 1
ATOM 1042 O O . MET A 1 131 ? -8.595 12.552 7.025 1.00 91.56 131 MET A O 1
ATOM 1046 N N . SER A 1 132 ? -6.691 12.150 5.891 1.00 92.56 132 SER A N 1
ATOM 1047 C CA . SER A 1 132 ? -6.018 13.399 6.269 1.00 92.56 132 SER A CA 1
ATOM 1048 C C . SER A 1 132 ? -6.718 14.637 5.698 1.00 92.56 132 SER A C 1
ATOM 1050 O O . SER A 1 132 ? -6.871 15.629 6.407 1.00 92.56 132 SER A O 1
ATOM 1052 N N . GLU A 1 133 ? -7.227 14.566 4.463 1.00 90.69 133 GLU A N 1
ATOM 1053 C CA . GLU A 1 133 ? -8.061 15.617 3.860 1.00 90.69 133 GLU A CA 1
ATOM 1054 C C . GLU A 1 133 ? -9.369 15.843 4.637 1.00 90.69 133 GLU A C 1
ATOM 1056 O O . GLU A 1 133 ? -9.834 16.976 4.749 1.00 90.69 133 GLU A O 1
ATOM 1061 N N . SER A 1 134 ? -9.963 14.771 5.174 1.00 89.88 134 SER A N 1
ATOM 1062 C CA . SER A 1 134 ? -11.220 14.838 5.933 1.00 89.88 134 SER A CA 1
ATOM 1063 C C . SER A 1 134 ? -11.051 15.234 7.405 1.00 89.88 134 SER A C 1
ATOM 1065 O O . SER A 1 134 ? -12.032 15.584 8.063 1.00 89.88 134 SER A O 1
ATOM 1067 N N . ALA A 1 135 ? -9.830 15.156 7.939 1.00 89.25 135 ALA A N 1
ATOM 1068 C CA . ALA A 1 135 ? -9.550 15.431 9.340 1.00 89.25 135 ALA A CA 1
ATOM 1069 C C . ALA A 1 135 ? -9.589 16.941 9.624 1.00 89.25 135 ALA A C 1
ATOM 1071 O O . ALA A 1 135 ? -8.962 17.740 8.930 1.00 89.25 135 ALA A O 1
ATOM 1072 N N . THR A 1 136 ? -10.307 17.335 10.678 1.00 87.62 136 THR A N 1
ATOM 1073 C CA . THR A 1 136 ? -10.381 18.736 11.128 1.00 87.62 136 THR A CA 1
ATOM 1074 C C . THR A 1 136 ? -9.238 19.124 12.057 1.00 87.62 136 THR A C 1
ATOM 1076 O O . THR A 1 136 ? -8.860 20.291 12.108 1.00 87.62 136 THR A O 1
ATOM 1079 N N . ASP A 1 137 ? -8.711 18.163 12.819 1.00 92.00 137 ASP A N 1
ATOM 1080 C CA . ASP A 1 137 ? -7.599 18.394 13.735 1.00 92.00 137 ASP A CA 1
ATOM 1081 C C . ASP A 1 137 ? -6.251 18.287 13.011 1.00 92.00 137 ASP A C 1
ATOM 1083 O O . ASP A 1 137 ? -5.992 17.331 12.275 1.00 92.00 137 ASP A O 1
ATOM 1087 N N . LEU A 1 138 ? -5.375 19.266 13.243 1.00 90.19 138 LEU A N 1
ATOM 1088 C CA . LEU A 1 138 ? -4.081 19.352 12.570 1.00 90.19 138 LEU A CA 1
ATOM 1089 C C . LEU A 1 138 ? -3.123 18.246 13.028 1.00 90.19 138 LEU A C 1
ATOM 1091 O O . LEU A 1 138 ? -2.353 17.739 12.211 1.00 90.19 138 LEU A O 1
ATOM 1095 N N . ALA A 1 139 ? -3.180 17.850 14.305 1.00 89.00 139 ALA A N 1
ATOM 1096 C CA . ALA A 1 139 ? -2.337 16.772 14.813 1.00 89.00 139 ALA A CA 1
ATOM 1097 C C . ALA A 1 139 ? -2.722 15.436 14.163 1.00 89.00 139 ALA A C 1
ATOM 1099 O O . ALA A 1 139 ? -1.863 14.765 13.593 1.00 89.00 139 ALA A O 1
ATOM 1100 N N . GLN A 1 140 ? -4.019 15.110 14.127 1.00 88.12 140 GLN A N 1
ATOM 1101 C CA . GLN A 1 140 ? -4.517 13.922 13.421 1.00 88.12 140 GLN A CA 1
ATOM 1102 C C . GLN A 1 140 ? -4.179 13.929 11.927 1.00 88.12 140 GLN A C 1
ATOM 1104 O O . GLN A 1 140 ? -3.794 12.900 11.372 1.00 88.12 140 GLN A O 1
ATOM 1109 N N . LYS A 1 141 ? -4.289 15.087 11.268 1.00 91.69 141 LYS A N 1
ATOM 1110 C CA . LYS A 1 141 ? -3.911 15.222 9.859 1.00 91.69 141 LYS A CA 1
ATOM 1111 C C . LYS A 1 141 ? -2.437 14.870 9.633 1.00 91.69 141 LYS A C 1
ATOM 1113 O O . LYS A 1 141 ? -2.136 14.067 8.751 1.00 91.69 141 LYS A O 1
ATOM 1118 N N . SER A 1 142 ? -1.543 15.418 10.456 1.00 93.00 142 SER A N 1
ATOM 1119 C CA . SER A 1 142 ? -0.105 15.140 10.380 1.00 93.00 142 SER A CA 1
ATOM 1120 C C . SER A 1 142 ? 0.222 13.669 10.661 1.00 93.00 142 SER A C 1
ATOM 1122 O O . SER A 1 142 ? 1.067 13.088 9.979 1.00 93.00 142 SER A O 1
ATOM 1124 N N . GLU A 1 143 ? -0.478 13.035 11.607 1.00 92.06 143 GLU A N 1
ATOM 1125 C CA . GLU A 1 143 ? -0.337 11.599 11.874 1.00 92.06 143 GLU A CA 1
ATOM 1126 C C . GLU A 1 143 ? -0.725 10.756 10.651 1.00 92.06 143 GLU A C 1
ATOM 1128 O O . GLU A 1 143 ? 0.031 9.870 10.247 1.00 92.06 143 GLU A O 1
ATOM 1133 N N . PHE A 1 144 ? -1.863 11.047 10.011 1.00 93.12 144 PHE A N 1
ATOM 1134 C CA . PHE A 1 144 ? -2.286 10.327 8.807 1.00 93.12 144 PHE A CA 1
ATOM 1135 C C . PHE A 1 144 ? -1.320 10.515 7.637 1.00 93.12 144 PHE A C 1
ATOM 1137 O O . PHE A 1 144 ? -1.018 9.540 6.951 1.00 93.12 144 PHE A O 1
ATOM 1144 N N . GLU A 1 145 ? -0.798 11.725 7.431 1.00 94.00 145 GLU A N 1
ATOM 1145 C CA . GLU A 1 145 ? 0.217 11.998 6.404 1.00 94.00 145 GLU A CA 1
ATOM 1146 C C . GLU A 1 145 ? 1.522 11.235 6.680 1.00 94.00 145 GLU A C 1
ATOM 1148 O O . GLU A 1 145 ? 2.085 10.619 5.773 1.00 94.00 145 GLU A O 1
ATOM 1153 N N . SER A 1 146 ? 1.970 11.191 7.940 1.00 94.75 146 SER A N 1
ATOM 1154 C CA . SER A 1 146 ? 3.139 10.399 8.340 1.00 94.75 146 SER A CA 1
ATOM 1155 C C . SER A 1 146 ? 2.926 8.907 8.078 1.00 94.75 146 SER A C 1
ATOM 1157 O O . SER A 1 146 ? 3.797 8.240 7.520 1.00 94.75 146 SER A O 1
ATOM 1159 N N . HIS A 1 147 ? 1.753 8.378 8.420 1.00 94.62 147 HIS A N 1
ATOM 1160 C CA . HIS A 1 147 ? 1.414 6.983 8.159 1.00 94.62 147 HIS A CA 1
ATOM 1161 C C . HIS A 1 147 ? 1.294 6.672 6.665 1.00 94.62 147 HIS A C 1
ATOM 1163 O O . HIS A 1 147 ? 1.742 5.611 6.231 1.00 94.62 147 HIS A O 1
ATOM 1169 N N . ALA A 1 148 ? 0.734 7.588 5.871 1.00 95.62 148 ALA A N 1
ATOM 1170 C CA . ALA A 1 148 ? 0.643 7.442 4.422 1.00 95.62 148 ALA A CA 1
ATOM 1171 C C . ALA A 1 148 ? 2.039 7.314 3.796 1.00 95.62 148 ALA A C 1
ATOM 1173 O O . ALA A 1 148 ? 2.258 6.426 2.968 1.00 95.62 148 ALA A O 1
ATOM 1174 N N . ARG A 1 149 ? 2.988 8.135 4.264 1.00 95.25 149 ARG A N 1
ATOM 1175 C CA . ARG A 1 149 ? 4.387 8.106 3.830 1.00 95.25 149 ARG A CA 1
ATOM 1176 C C . ARG A 1 149 ? 5.090 6.792 4.174 1.00 95.25 149 ARG A C 1
ATOM 1178 O O . ARG A 1 149 ? 5.788 6.251 3.329 1.00 95.25 149 ARG A O 1
ATOM 1185 N N . ILE A 1 150 ? 4.853 6.228 5.361 1.00 95.38 150 ILE A N 1
ATOM 1186 C CA . ILE A 1 150 ? 5.415 4.915 5.738 1.00 95.38 150 ILE A CA 1
ATOM 1187 C C . ILE A 1 150 ? 4.971 3.826 4.751 1.00 95.38 150 ILE A C 1
ATOM 1189 O O . ILE A 1 150 ? 5.776 2.992 4.339 1.00 95.38 150 ILE A O 1
ATOM 1193 N N . PHE A 1 151 ? 3.693 3.809 4.362 1.00 95.88 151 PHE A N 1
ATOM 1194 C CA . PHE A 1 151 ? 3.214 2.845 3.368 1.00 95.88 151 PHE A CA 1
ATOM 1195 C C . PHE A 1 151 ? 3.748 3.141 1.962 1.00 95.88 151 PHE A C 1
ATOM 1197 O O . PHE A 1 151 ? 4.042 2.198 1.230 1.00 95.88 151 PHE A O 1
ATOM 1204 N N . GLU A 1 152 ? 3.933 4.412 1.599 1.00 96.38 152 GLU A N 1
ATOM 1205 C CA . GLU A 1 152 ? 4.555 4.790 0.325 1.00 96.38 152 GLU A CA 1
ATOM 1206 C C . GLU A 1 152 ? 5.991 4.255 0.228 1.00 96.38 152 GLU A C 1
ATOM 1208 O O . GLU A 1 152 ? 6.311 3.550 -0.727 1.00 96.38 152 GLU A O 1
ATOM 1213 N N . GLU A 1 153 ? 6.809 4.483 1.259 1.00 96.25 153 GLU A N 1
ATOM 1214 C CA . GLU A 1 153 ? 8.196 3.999 1.344 1.00 96.25 153 GLU A CA 1
ATOM 1215 C C . GLU A 1 153 ? 8.268 2.461 1.311 1.00 96.25 153 GLU A C 1
ATOM 1217 O O . GLU A 1 153 ? 9.152 1.879 0.684 1.00 96.25 153 GLU A O 1
ATOM 1222 N N . LYS A 1 154 ? 7.299 1.766 1.921 1.00 95.88 154 LYS A N 1
ATOM 1223 C CA . LYS A 1 154 ? 7.212 0.297 1.839 1.00 95.88 154 LYS A CA 1
ATOM 1224 C C . LYS A 1 154 ? 6.899 -0.204 0.434 1.00 95.88 154 LYS A C 1
ATOM 122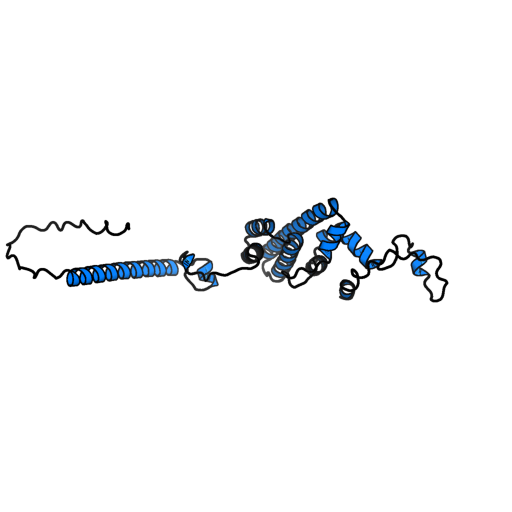6 O O . LYS A 1 154 ? 7.465 -1.207 0.006 1.00 95.88 154 LYS A O 1
ATOM 1231 N N . ALA A 1 155 ? 5.985 0.456 -0.274 1.00 96.06 155 ALA A N 1
ATOM 1232 C CA . ALA A 1 155 ? 5.686 0.104 -1.658 1.00 96.06 155 ALA A CA 1
ATOM 1233 C C . ALA A 1 155 ? 6.894 0.347 -2.569 1.00 96.06 155 ALA A C 1
ATOM 1235 O O . ALA A 1 155 ? 7.162 -0.476 -3.442 1.00 96.06 155 ALA A O 1
ATOM 1236 N N . GLU A 1 156 ? 7.610 1.453 -2.350 1.00 95.94 156 GLU A N 1
ATOM 1237 C CA . GLU A 1 156 ? 8.842 1.793 -3.061 1.00 95.94 156 GLU A CA 1
ATOM 1238 C C . GLU A 1 156 ? 9.929 0.741 -2.820 1.00 95.94 156 GLU A C 1
ATOM 1240 O O . GLU A 1 156 ? 10.460 0.200 -3.783 1.00 95.94 156 GLU A O 1
ATOM 1245 N N . GLY A 1 157 ? 10.183 0.360 -1.564 1.00 95.88 157 GLY A N 1
ATOM 1246 C CA . GLY A 1 157 ? 11.188 -0.658 -1.238 1.00 95.88 157 GLY A CA 1
ATOM 1247 C C . GLY A 1 157 ? 10.916 -2.010 -1.903 1.00 95.88 157 GLY A C 1
ATOM 1248 O O . GLY A 1 157 ? 11.819 -2.618 -2.471 1.00 95.88 157 GLY A O 1
ATOM 1249 N N . VAL A 1 158 ? 9.655 -2.458 -1.920 1.00 95.56 158 VAL A N 1
ATOM 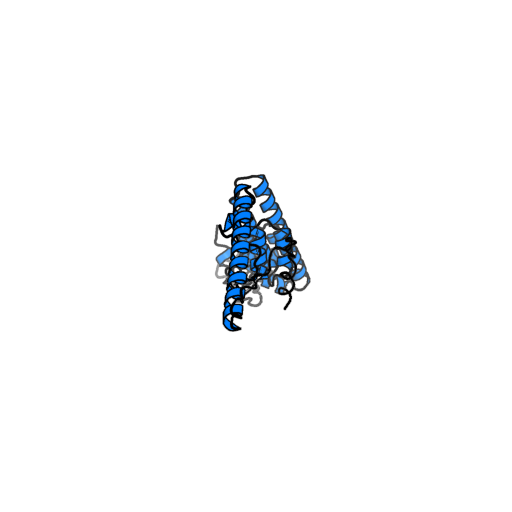1250 C CA . VAL A 1 158 ? 9.286 -3.704 -2.617 1.00 95.56 158 VAL A CA 1
ATOM 1251 C C . VAL A 1 158 ? 9.423 -3.561 -4.137 1.00 95.56 158 VAL A C 1
ATOM 1253 O O . VAL A 1 158 ? 9.783 -4.525 -4.816 1.00 95.56 158 VAL A O 1
ATOM 1256 N N . LEU A 1 159 ? 9.132 -2.382 -4.695 1.00 95.38 159 LEU A N 1
ATOM 1257 C CA . LEU A 1 159 ? 9.307 -2.127 -6.124 1.00 95.38 159 LEU A CA 1
ATOM 1258 C C . LEU A 1 159 ? 10.788 -2.140 -6.524 1.00 95.38 159 LEU A C 1
ATOM 1260 O O . LEU A 1 159 ? 11.101 -2.714 -7.566 1.00 95.38 159 LEU A O 1
ATOM 1264 N N . GLU A 1 160 ? 11.666 -1.556 -5.710 1.00 96.12 160 GLU A N 1
ATOM 1265 C CA . GLU A 1 160 ? 13.118 -1.534 -5.924 1.00 96.12 160 GLU A CA 1
ATOM 1266 C C . GLU A 1 160 ? 13.694 -2.956 -5.938 1.00 96.12 160 GLU A C 1
ATOM 1268 O O . GLU A 1 160 ? 14.401 -3.331 -6.876 1.00 96.12 160 GLU A O 1
ATOM 1273 N N . GLU A 1 161 ? 13.306 -3.796 -4.970 1.00 95.00 161 GLU A N 1
ATOM 1274 C CA . GLU A 1 161 ? 13.689 -5.214 -4.953 1.00 95.00 161 GLU A CA 1
ATOM 1275 C C . GLU A 1 161 ? 13.201 -5.939 -6.217 1.00 95.00 161 GLU A C 1
ATOM 1277 O O . GLU A 1 161 ? 13.967 -6.635 -6.884 1.00 95.00 161 GLU A O 1
ATOM 1282 N N . CYS A 1 162 ? 11.942 -5.723 -6.615 1.00 93.31 162 CYS A N 1
ATOM 1283 C CA . CYS A 1 162 ? 11.401 -6.328 -7.835 1.00 93.31 162 CYS A CA 1
ATOM 1284 C C . CYS A 1 162 ? 12.128 -5.851 -9.102 1.00 93.31 162 CYS A C 1
ATOM 1286 O O . CYS A 1 162 ? 12.294 -6.630 -10.043 1.00 93.31 162 CYS A O 1
ATOM 1288 N N . TYR A 1 163 ? 12.511 -4.575 -9.159 1.00 94.00 163 TYR A N 1
ATOM 1289 C CA . TYR A 1 163 ? 13.172 -3.968 -10.313 1.00 94.00 163 TYR A CA 1
ATOM 1290 C C . TYR A 1 163 ? 14.631 -4.414 -10.440 1.00 94.00 163 TYR A C 1
ATOM 1292 O O . TYR A 1 163 ? 15.087 -4.655 -11.559 1.00 94.00 163 TYR A O 1
ATOM 1300 N N . THR A 1 164 ? 15.315 -4.594 -9.308 1.00 94.75 164 THR A N 1
ATOM 1301 C CA . THR A 1 164 ? 16.671 -5.155 -9.245 1.00 94.75 164 THR A CA 1
ATOM 1302 C C . THR A 1 164 ? 16.705 -6.600 -9.750 1.00 94.75 164 THR A C 1
ATOM 1304 O O . THR A 1 164 ? 17.626 -6.971 -10.475 1.00 94.75 164 THR A O 1
ATOM 1307 N N . GLU A 1 165 ? 15.689 -7.403 -9.420 1.00 93.06 165 GLU A N 1
ATOM 1308 C CA . GLU A 1 165 ? 15.577 -8.799 -9.868 1.00 93.06 165 GLU A CA 1
ATOM 1309 C C . GLU A 1 165 ? 15.205 -8.926 -11.357 1.00 93.06 165 GLU A C 1
ATOM 1311 O O . GLU A 1 165 ? 15.875 -9.620 -12.124 1.00 93.06 165 GLU A O 1
ATOM 1316 N N . ASP A 1 166 ? 14.121 -8.275 -11.794 1.00 90.31 166 ASP A N 1
ATOM 1317 C CA . ASP A 1 166 ? 13.685 -8.290 -13.195 1.00 90.31 166 ASP A CA 1
ATOM 1318 C C . ASP A 1 166 ? 12.924 -7.003 -13.533 1.00 90.31 166 ASP A C 1
ATOM 1320 O O . ASP A 1 166 ? 11.724 -6.852 -13.268 1.00 90.31 166 ASP A O 1
ATOM 1324 N N . SER A 1 167 ? 13.618 -6.086 -14.205 1.00 90.50 167 SER A N 1
ATOM 1325 C CA . SER A 1 167 ? 13.067 -4.793 -14.610 1.00 90.50 167 SER A CA 1
ATOM 1326 C C . SER A 1 167 ? 11.847 -4.913 -15.532 1.00 90.50 167 SER A C 1
ATOM 1328 O O . SER A 1 167 ? 10.920 -4.100 -15.453 1.00 90.50 167 SER A O 1
ATOM 1330 N N . ALA A 1 168 ? 11.781 -5.933 -16.393 1.00 87.38 168 ALA A N 1
ATOM 1331 C CA . ALA A 1 168 ? 10.663 -6.119 -17.312 1.00 87.38 168 ALA A CA 1
ATOM 1332 C C . ALA A 1 168 ? 9.407 -6.613 -16.582 1.00 87.38 168 ALA A C 1
ATOM 1334 O O . ALA A 1 168 ? 8.305 -6.144 -16.896 1.00 87.38 168 ALA A O 1
ATOM 1335 N N . ARG A 1 169 ? 9.559 -7.522 -15.608 1.00 86.50 169 ARG A N 1
ATOM 1336 C CA . ARG A 1 169 ? 8.454 -7.989 -14.749 1.00 86.50 169 ARG A CA 1
ATOM 1337 C C . ARG A 1 169 ? 8.018 -6.930 -13.747 1.00 86.50 169 ARG A C 1
ATOM 1339 O O . ARG A 1 169 ? 6.812 -6.767 -13.566 1.00 86.50 169 ARG A O 1
ATOM 1346 N N . ALA A 1 170 ? 8.943 -6.172 -13.164 1.00 90.56 170 ALA A N 1
ATOM 1347 C CA . ALA A 1 170 ? 8.613 -5.067 -12.265 1.00 90.56 170 ALA A CA 1
ATOM 1348 C C . ALA A 1 170 ? 7.702 -4.040 -12.954 1.00 90.56 170 ALA A C 1
ATOM 1350 O O . ALA A 1 170 ? 6.652 -3.679 -12.421 1.00 90.56 170 ALA A O 1
ATOM 1351 N N . LYS A 1 171 ? 8.007 -3.685 -14.210 1.00 90.19 171 LYS A N 1
ATOM 1352 C CA . LYS A 1 171 ? 7.125 -2.839 -15.031 1.00 90.19 171 LYS A CA 1
ATOM 1353 C C . LYS A 1 171 ? 5.744 -3.464 -15.264 1.00 90.19 171 LYS A C 1
ATOM 1355 O O . LYS A 1 171 ? 4.756 -2.736 -15.307 1.00 90.19 171 LYS A O 1
ATOM 1360 N N . MET A 1 172 ? 5.630 -4.797 -15.351 1.00 89.25 172 MET A N 1
ATOM 1361 C CA . MET A 1 172 ? 4.319 -5.470 -15.411 1.00 89.25 172 MET A CA 1
ATOM 1362 C C . MET A 1 172 ? 3.471 -5.247 -14.168 1.00 89.25 172 MET A C 1
ATOM 1364 O O . MET A 1 172 ? 2.256 -5.081 -14.286 1.00 89.25 172 MET A O 1
ATOM 1368 N N . LEU A 1 173 ? 4.091 -5.205 -12.991 1.00 90.06 173 LEU A N 1
ATOM 1369 C CA . LEU A 1 173 ? 3.380 -4.964 -11.738 1.00 90.06 173 LEU A CA 1
ATOM 1370 C C . LEU A 1 173 ? 2.729 -3.573 -11.708 1.00 90.06 173 LEU A C 1
ATOM 1372 O O . LEU A 1 173 ? 1.656 -3.435 -11.124 1.00 90.06 173 LEU A O 1
ATOM 1376 N N . LEU A 1 174 ? 3.315 -2.576 -12.384 1.00 91.31 174 LEU A N 1
ATOM 1377 C CA . LEU A 1 174 ? 2.802 -1.202 -12.410 1.00 91.31 174 LEU A CA 1
ATOM 1378 C C . LEU A 1 174 ? 1.475 -1.053 -13.172 1.00 91.31 174 LEU A C 1
ATOM 1380 O O . LEU A 1 174 ? 0.599 -0.310 -12.718 1.00 91.31 174 LEU A O 1
ATOM 1384 N N . TYR A 1 175 ? 1.306 -1.754 -14.302 1.00 87.44 175 TYR A N 1
ATOM 1385 C CA . TYR A 1 175 ? 0.101 -1.660 -15.147 1.00 87.44 175 TYR A CA 1
ATOM 1386 C C . TYR A 1 175 ? -0.902 -2.803 -14.951 1.00 87.44 175 TYR A C 1
ATOM 1388 O O . TYR A 1 175 ? -2.030 -2.729 -15.454 1.00 87.44 175 TYR A O 1
ATOM 1396 N N . ARG A 1 176 ? -0.523 -3.868 -14.234 1.00 88.44 176 ARG A N 1
ATOM 1397 C CA . ARG A 1 176 ? -1.432 -4.969 -13.898 1.00 88.44 176 ARG A CA 1
ATOM 1398 C C . ARG A 1 176 ? -2.632 -4.439 -13.115 1.00 88.44 176 ARG A C 1
ATOM 1400 O O . ARG A 1 176 ? -2.480 -3.629 -12.209 1.00 88.44 176 ARG A O 1
ATOM 1407 N N . GLN A 1 177 ? -3.828 -4.912 -13.462 1.00 87.88 177 GLN A N 1
ATOM 1408 C CA . GLN A 1 177 ? -5.049 -4.561 -12.739 1.00 87.88 177 GLN A CA 1
ATOM 1409 C C . GLN A 1 177 ? -5.146 -5.367 -11.448 1.00 87.88 177 GLN A C 1
ATOM 1411 O O . GLN A 1 177 ? -4.959 -6.584 -11.457 1.00 87.88 177 GLN A O 1
ATOM 1416 N N . LEU A 1 178 ? -5.449 -4.678 -10.352 1.00 88.00 178 LEU A N 1
ATOM 1417 C CA . LEU A 1 178 ? -5.679 -5.295 -9.058 1.00 88.00 178 LEU A CA 1
ATOM 1418 C C . LEU A 1 178 ? -7.179 -5.419 -8.813 1.00 88.00 178 LEU A C 1
ATOM 1420 O O . LEU A 1 178 ? -7.836 -4.448 -8.434 1.00 88.00 178 LEU A O 1
ATOM 1424 N N . GLU A 1 179 ? -7.721 -6.612 -9.042 1.00 87.94 179 GLU A N 1
ATOM 1425 C CA . GLU A 1 179 ? -9.155 -6.913 -8.902 1.00 87.94 179 GLU A CA 1
ATOM 1426 C C . GLU A 1 179 ? -9.658 -6.575 -7.492 1.00 87.94 179 GLU A C 1
ATOM 1428 O O . GLU A 1 179 ? -10.669 -5.895 -7.322 1.00 87.94 179 GLU A O 1
ATOM 1433 N N . ASP A 1 180 ? -8.851 -6.911 -6.489 1.00 85.88 180 ASP A N 1
ATOM 1434 C CA . ASP A 1 180 ? -9.124 -6.696 -5.071 1.00 85.88 180 ASP A CA 1
ATOM 1435 C C . ASP A 1 180 ? -9.116 -5.240 -4.598 1.00 85.88 180 ASP A C 1
ATOM 1437 O O . ASP A 1 180 ? -9.613 -4.962 -3.503 1.00 85.88 180 ASP A O 1
ATOM 1441 N N . TYR A 1 181 ? -8.568 -4.332 -5.411 1.00 87.12 181 TYR A N 1
ATOM 1442 C CA . TYR A 1 181 ? -8.477 -2.891 -5.150 1.00 87.12 181 TYR A CA 1
ATOM 1443 C C . TYR A 1 181 ? -9.222 -2.082 -6.231 1.00 87.12 181 TYR A C 1
ATOM 1445 O O . TYR A 1 181 ? -8.812 -0.989 -6.642 1.00 87.12 181 TYR A O 1
ATOM 1453 N N . GLY A 1 182 ? -10.341 -2.633 -6.718 1.00 81.62 182 GLY A N 1
ATOM 1454 C CA . GLY A 1 182 ? -11.251 -1.960 -7.648 1.00 81.62 182 GLY A CA 1
ATOM 1455 C C . GLY A 1 182 ? -10.796 -1.994 -9.107 1.00 81.62 182 GLY A C 1
ATOM 1456 O O . GLY A 1 182 ? -11.093 -1.067 -9.859 1.00 81.62 182 GLY A O 1
ATOM 1457 N N . SER A 1 183 ? -10.050 -3.030 -9.507 1.00 85.81 183 SER A N 1
ATOM 1458 C CA . SER A 1 183 ? -9.489 -3.197 -10.862 1.00 85.81 183 SER A CA 1
ATOM 1459 C C . SER A 1 183 ? -8.612 -2.024 -11.323 1.00 85.81 183 SER A C 1
ATOM 1461 O O . SER A 1 183 ? -8.451 -1.760 -12.519 1.00 85.81 183 SER A O 1
ATOM 1463 N N . ASN A 1 184 ? -8.030 -1.294 -10.370 1.00 83.88 184 ASN A N 1
ATOM 1464 C CA . ASN A 1 184 ? -7.097 -0.211 -10.647 1.00 83.88 184 ASN A CA 1
ATOM 1465 C C . ASN A 1 184 ? -5.686 -0.772 -10.821 1.00 83.88 184 ASN A C 1
ATOM 1467 O O . ASN A 1 184 ? -5.331 -1.769 -10.203 1.00 83.88 184 ASN A O 1
ATOM 1471 N N . ALA A 1 185 ? -4.887 -0.133 -11.672 1.00 90.00 185 ALA A N 1
ATOM 1472 C CA . ALA A 1 185 ? -3.460 -0.418 -11.764 1.00 90.00 185 ALA A CA 1
ATOM 1473 C C . ALA A 1 185 ? -2.703 0.319 -10.652 1.00 90.00 185 ALA A C 1
ATOM 1475 O O . ALA A 1 185 ? -3.143 1.391 -10.228 1.00 90.00 185 ALA A O 1
ATOM 1476 N N . VAL A 1 186 ? -1.552 -0.205 -10.220 1.00 92.44 186 VAL A N 1
ATOM 1477 C CA . VAL A 1 186 ? -0.721 0.431 -9.178 1.00 92.44 186 VAL A CA 1
ATOM 1478 C C . VAL A 1 186 ? -0.365 1.863 -9.567 1.00 92.44 186 VAL A C 1
ATOM 1480 O O . VAL A 1 186 ? -0.556 2.779 -8.772 1.00 92.44 186 VAL A O 1
ATOM 1483 N N . ILE A 1 187 ? 0.046 2.081 -10.819 1.00 92.62 187 ILE A N 1
ATOM 1484 C CA . ILE A 1 187 ? 0.404 3.418 -11.306 1.00 92.62 187 ILE A CA 1
ATOM 1485 C C . ILE A 1 187 ? -0.787 4.394 -11.243 1.00 92.62 187 ILE A C 1
ATOM 1487 O O . ILE A 1 187 ? -0.609 5.568 -10.929 1.00 92.62 187 ILE A O 1
ATOM 1491 N N . ARG A 1 188 ? -2.028 3.905 -11.427 1.00 91.31 188 ARG A N 1
ATOM 1492 C CA . ARG A 1 188 ? -3.259 4.716 -11.284 1.00 91.31 188 ARG A CA 1
ATOM 1493 C C . ARG A 1 188 ? -3.518 5.094 -9.832 1.00 91.31 188 ARG A C 1
ATOM 1495 O O . ARG A 1 188 ? -3.975 6.204 -9.568 1.00 91.31 188 ARG A O 1
ATOM 1502 N N . LEU A 1 189 ? -3.257 4.173 -8.907 1.00 92.50 189 LEU A N 1
ATOM 1503 C CA . LEU A 1 189 ? -3.391 4.432 -7.475 1.00 92.50 189 LEU A CA 1
ATOM 1504 C C . LEU A 1 189 ? -2.360 5.467 -7.016 1.00 92.50 189 LEU A C 1
ATOM 1506 O O . LEU A 1 189 ? -2.751 6.433 -6.369 1.00 92.50 189 LEU A O 1
ATOM 1510 N N . ALA A 1 190 ? -1.100 5.328 -7.438 1.00 93.69 190 ALA A N 1
ATOM 1511 C CA . ALA A 1 190 ? -0.031 6.275 -7.121 1.00 93.69 190 ALA A CA 1
ATOM 1512 C C . ALA A 1 190 ? -0.357 7.700 -7.603 1.00 93.69 190 ALA A C 1
ATOM 1514 O O . ALA A 1 190 ? -0.265 8.652 -6.830 1.00 93.69 190 ALA A O 1
ATOM 1515 N N . ALA A 1 191 ? -0.840 7.845 -8.843 1.00 91.81 191 ALA A N 1
ATOM 1516 C CA . ALA A 1 191 ? -1.257 9.144 -9.372 1.00 91.81 191 ALA A CA 1
ATOM 1517 C C . ALA A 1 191 ? -2.457 9.740 -8.612 1.00 91.81 191 ALA A C 1
ATOM 1519 O O . ALA A 1 191 ? -2.495 10.940 -8.356 1.00 91.81 191 ALA A O 1
ATOM 1520 N N . ARG A 1 192 ? -3.433 8.914 -8.207 1.00 90.00 192 ARG A N 1
ATOM 1521 C CA . ARG A 1 192 ? -4.596 9.368 -7.419 1.00 90.00 192 ARG A CA 1
ATOM 1522 C C . ARG A 1 192 ? -4.218 9.778 -5.992 1.00 90.00 192 ARG A C 1
ATOM 1524 O O . ARG A 1 192 ? -4.880 10.643 -5.423 1.00 90.00 192 ARG A O 1
ATOM 1531 N N . GLY A 1 193 ? -3.220 9.117 -5.414 1.00 87.81 193 GLY A N 1
ATOM 1532 C CA . GLY A 1 193 ? -2.705 9.382 -4.071 1.00 87.81 193 GLY A CA 1
ATOM 1533 C C . GLY A 1 193 ? -1.662 10.489 -4.004 1.00 87.81 193 GLY A C 1
ATOM 1534 O O . GLY A 1 193 ? -1.192 10.776 -2.910 1.00 87.81 193 GLY A O 1
ATOM 1535 N N . SER A 1 194 ? -1.292 11.093 -5.139 1.00 91.31 194 SER A N 1
ATOM 1536 C CA . SER A 1 194 ? -0.182 12.049 -5.229 1.00 91.31 194 SER A CA 1
ATOM 1537 C C . SER A 1 194 ? 1.122 11.500 -4.625 1.00 91.31 194 SER A C 1
ATOM 1539 O O . SER A 1 194 ? 1.871 12.237 -3.987 1.00 91.31 194 SER A O 1
ATOM 1541 N N . CYS A 1 195 ? 1.389 10.203 -4.822 1.00 92.81 195 CYS A N 1
ATOM 1542 C CA . CYS A 1 195 ? 2.565 9.498 -4.300 1.00 92.81 195 CYS A CA 1
ATOM 1543 C C . CYS A 1 195 ? 3.814 9.856 -5.119 1.00 92.81 195 CYS A C 1
ATOM 1545 O O . CYS A 1 195 ? 4.263 9.094 -5.981 1.00 92.81 195 CYS A O 1
ATOM 1547 N N . ILE A 1 196 ? 4.323 11.072 -4.916 1.00 92.56 196 ILE A N 1
ATOM 1548 C CA . ILE A 1 196 ? 5.425 11.639 -5.699 1.00 92.56 196 ILE A CA 1
ATOM 1549 C C . ILE A 1 196 ? 6.738 10.874 -5.516 1.00 92.56 196 ILE A C 1
ATOM 1551 O O . ILE A 1 196 ? 7.493 10.762 -6.482 1.00 92.56 196 ILE A O 1
ATOM 1555 N N . HIS A 1 197 ? 7.001 10.327 -4.325 1.00 93.19 197 HIS A N 1
ATOM 1556 C CA . HIS A 1 197 ? 8.237 9.595 -4.057 1.00 93.19 197 HIS A CA 1
ATOM 1557 C C . HIS A 1 197 ? 8.213 8.273 -4.818 1.00 93.19 197 HIS A C 1
ATOM 1559 O O . HIS A 1 197 ? 9.092 8.024 -5.644 1.00 93.19 197 HIS A O 1
ATOM 1565 N N . PHE A 1 198 ? 7.117 7.523 -4.698 1.00 95.69 198 PHE A N 1
ATOM 1566 C CA . PHE A 1 198 ? 6.928 6.291 -5.461 1.00 95.69 198 PHE A CA 1
ATOM 1567 C C . PHE A 1 198 ? 6.961 6.520 -6.984 1.00 95.69 198 PHE A C 1
ATOM 1569 O O . PHE A 1 198 ? 7.548 5.735 -7.730 1.00 95.69 198 PHE A O 1
ATOM 1576 N N . MET A 1 199 ? 6.356 7.608 -7.478 1.00 94.88 199 MET A N 1
ATOM 1577 C CA . MET A 1 199 ? 6.378 7.930 -8.911 1.00 94.88 199 MET A CA 1
ATOM 1578 C C . MET A 1 199 ? 7.767 8.333 -9.418 1.00 94.88 199 MET A C 1
ATOM 1580 O O . MET A 1 199 ? 8.047 8.139 -10.601 1.00 94.88 199 MET A O 1
ATOM 1584 N N . SER A 1 200 ? 8.634 8.873 -8.560 1.00 94.81 200 SER A N 1
ATOM 1585 C CA . SER A 1 200 ? 10.002 9.261 -8.929 1.00 94.81 200 SER A CA 1
ATOM 1586 C C . SER A 1 200 ? 10.961 8.077 -9.097 1.00 94.81 200 SER A C 1
ATOM 1588 O O . SER A 1 200 ? 12.027 8.240 -9.687 1.00 94.81 200 SER A O 1
ATOM 1590 N N . HIS A 1 201 ? 10.564 6.883 -8.647 1.00 95.75 201 HIS A N 1
ATOM 1591 C CA . HIS A 1 201 ? 11.360 5.665 -8.752 1.00 95.75 201 HIS A CA 1
ATOM 1592 C C . HIS A 1 201 ? 11.743 5.348 -10.219 1.00 95.75 201 HIS A C 1
ATOM 1594 O O . HIS A 1 201 ? 10.874 5.429 -11.099 1.00 95.75 201 HIS A O 1
ATOM 1600 N N . PRO A 1 202 ? 12.987 4.908 -10.513 1.00 95.25 202 PRO A N 1
ATOM 1601 C CA . PRO A 1 202 ? 13.451 4.631 -11.879 1.00 95.25 202 PRO A CA 1
ATOM 1602 C C . PRO A 1 202 ? 12.526 3.701 -12.674 1.00 95.25 202 PRO A C 1
ATOM 1604 O O . PRO A 1 202 ? 12.144 4.022 -13.793 1.00 95.25 202 PRO A O 1
ATOM 1607 N N . CYS A 1 203 ? 12.050 2.609 -12.062 1.00 93.81 203 CYS A N 1
ATOM 1608 C CA . CYS A 1 203 ? 11.055 1.704 -12.664 1.00 93.81 203 CYS A CA 1
ATOM 1609 C C . CYS A 1 203 ? 9.790 2.425 -13.184 1.00 93.81 203 CYS A C 1
ATOM 1611 O O . CYS A 1 203 ? 9.305 2.118 -14.275 1.00 93.81 203 CYS A O 1
ATOM 1613 N N . CYS A 1 204 ? 9.262 3.397 -12.429 1.00 94.56 204 CYS A N 1
ATOM 1614 C CA . CYS A 1 204 ? 8.097 4.188 -12.831 1.00 94.56 204 CYS A CA 1
ATOM 1615 C C . CYS A 1 204 ? 8.437 5.127 -13.994 1.00 94.56 204 CYS A C 1
ATOM 1617 O O . CYS A 1 204 ? 7.654 5.234 -14.938 1.00 94.56 204 CYS A O 1
ATOM 1619 N N . GLN A 1 205 ? 9.601 5.775 -13.950 1.00 94.62 205 GLN A N 1
ATOM 1620 C CA . GLN A 1 205 ? 10.061 6.685 -15.004 1.00 94.62 205 GLN A CA 1
ATOM 1621 C C . GLN A 1 205 ? 10.340 5.949 -16.320 1.00 94.62 205 GLN A C 1
ATOM 1623 O O . GLN A 1 205 ? 9.912 6.403 -17.383 1.00 94.62 205 GLN A O 1
ATOM 1628 N N . ASP A 1 206 ? 10.969 4.778 -16.252 1.00 91.50 206 ASP A N 1
ATOM 1629 C CA . ASP A 1 206 ? 11.202 3.900 -17.399 1.00 91.50 206 ASP A CA 1
ATOM 1630 C C . ASP A 1 206 ? 9.883 3.443 -18.017 1.00 91.50 206 ASP A C 1
ATOM 1632 O O . ASP A 1 206 ? 9.693 3.522 -19.231 1.00 91.50 206 ASP A O 1
ATOM 1636 N N . PHE A 1 207 ? 8.942 2.998 -17.179 1.00 90.81 207 PHE A N 1
ATOM 1637 C CA . PHE A 1 207 ? 7.615 2.596 -17.630 1.00 90.81 207 PHE A CA 1
ATOM 1638 C C . PHE A 1 207 ? 6.878 3.747 -18.325 1.00 90.81 207 PHE A C 1
ATOM 1640 O O . PHE A 1 207 ? 6.344 3.564 -19.418 1.00 90.81 207 PHE A O 1
ATOM 1647 N N . LEU A 1 208 ? 6.864 4.940 -17.724 1.00 89.81 208 LEU A N 1
ATOM 1648 C CA . LEU A 1 208 ? 6.215 6.114 -18.311 1.00 89.81 208 LEU A CA 1
ATOM 1649 C C . LEU A 1 208 ? 6.896 6.553 -19.612 1.00 89.81 208 LEU A C 1
ATOM 1651 O O . LEU A 1 208 ? 6.205 6.940 -20.552 1.00 89.81 208 LEU A O 1
ATOM 1655 N N . SER A 1 209 ? 8.222 6.438 -19.694 1.00 88.00 209 SER A N 1
ATOM 1656 C CA . SER A 1 209 ? 8.987 6.714 -20.913 1.00 88.00 209 SER A CA 1
ATOM 1657 C C . SER A 1 209 ? 8.633 5.732 -22.031 1.00 88.00 209 SER A C 1
ATOM 1659 O O . SER A 1 209 ? 8.427 6.148 -23.168 1.00 88.00 209 SER A O 1
ATOM 1661 N N . GLU A 1 210 ? 8.495 4.439 -21.725 1.00 84.19 210 GLU A N 1
ATOM 1662 C CA . GLU A 1 210 ? 8.031 3.430 -22.688 1.00 84.19 210 GLU A CA 1
ATOM 1663 C C . GLU A 1 210 ? 6.603 3.705 -23.167 1.00 84.19 210 GLU A C 1
ATOM 1665 O O . GLU A 1 210 ? 6.332 3.643 -24.366 1.00 84.19 210 GLU A O 1
ATOM 1670 N N . VAL A 1 211 ? 5.696 4.050 -22.248 1.00 84.31 211 VAL A N 1
ATOM 1671 C CA . VAL A 1 211 ? 4.315 4.422 -22.592 1.00 84.31 211 VAL A CA 1
ATOM 1672 C C . VAL A 1 211 ? 4.290 5.675 -23.470 1.00 84.31 211 VAL A C 1
ATOM 1674 O O . VAL A 1 211 ? 3.525 5.722 -24.429 1.00 84.31 211 VAL A O 1
ATOM 1677 N N . TRP A 1 212 ? 5.145 6.661 -23.185 1.00 81.62 212 TRP A N 1
ATOM 1678 C CA . TRP A 1 212 ? 5.270 7.884 -23.978 1.00 81.62 212 TRP A CA 1
ATOM 1679 C C . TRP A 1 212 ? 5.827 7.628 -25.385 1.00 81.62 212 TRP A C 1
ATOM 1681 O O . TRP A 1 212 ? 5.336 8.200 -26.356 1.00 81.62 212 TRP A O 1
ATOM 1691 N N . MET A 1 213 ? 6.838 6.763 -25.517 1.00 74.25 213 MET A N 1
ATOM 1692 C CA . MET A 1 213 ? 7.438 6.416 -26.813 1.00 74.25 213 MET A CA 1
ATOM 1693 C C . MET A 1 213 ? 6.524 5.526 -27.676 1.00 74.25 213 MET A C 1
ATOM 1695 O O . MET A 1 213 ? 6.600 5.573 -28.907 1.00 74.25 213 MET A O 1
ATOM 1699 N N . GLY A 1 214 ? 5.642 4.725 -27.071 1.00 75.44 214 GLY A N 1
ATOM 1700 C CA . GLY A 1 214 ? 4.686 3.885 -27.794 1.00 75.44 214 GLY A CA 1
ATOM 1701 C C . GLY A 1 214 ? 5.372 2.875 -28.725 1.00 75.44 214 GLY A C 1
ATOM 1702 O O . GLY A 1 214 ? 6.178 2.059 -28.284 1.00 75.44 214 GLY A O 1
ATOM 1703 N N . LYS A 1 215 ? 5.055 2.913 -30.031 1.00 63.47 215 LYS A N 1
ATOM 1704 C CA . LYS A 1 215 ? 5.683 2.049 -31.059 1.00 63.47 215 LYS A CA 1
ATOM 1705 C C . LYS A 1 215 ? 7.044 2.575 -31.559 1.00 63.47 215 LYS A C 1
ATOM 1707 O O . LYS A 1 215 ? 7.710 1.898 -32.348 1.00 63.47 215 LYS A O 1
ATOM 1712 N N . LEU A 1 216 ? 7.467 3.771 -31.145 1.00 62.78 216 LEU A N 1
ATOM 1713 C CA . LEU A 1 216 ? 8.725 4.377 -31.586 1.00 62.78 216 LEU A CA 1
ATOM 1714 C C . LEU A 1 216 ? 9.907 3.768 -30.823 1.00 62.78 216 LEU A C 1
ATOM 1716 O O . LEU A 1 216 ? 9.872 3.612 -29.606 1.00 62.78 216 LEU A O 1
ATOM 1720 N N . SER A 1 217 ? 10.986 3.437 -31.532 1.00 58.66 217 SER A N 1
ATOM 1721 C CA . SER A 1 217 ? 12.229 3.007 -30.888 1.00 58.66 217 SER A CA 1
ATOM 1722 C C . SER A 1 217 ? 12.875 4.161 -30.114 1.00 58.66 217 SER A C 1
ATOM 1724 O O . SER A 1 217 ? 12.956 5.279 -30.622 1.00 58.66 217 SER A O 1
ATOM 1726 N N . ALA A 1 218 ? 13.450 3.866 -28.942 1.00 61.59 218 ALA A N 1
ATOM 1727 C CA . ALA A 1 218 ? 14.261 4.800 -28.147 1.00 61.59 218 ALA A CA 1
ATOM 1728 C C . ALA A 1 218 ? 15.509 5.338 -28.883 1.00 61.59 218 ALA A C 1
ATOM 1730 O O . ALA A 1 218 ? 16.169 6.257 -28.409 1.00 61.59 218 ALA A O 1
ATOM 1731 N N . LYS A 1 219 ? 15.843 4.774 -30.053 1.00 57.88 219 LYS A N 1
ATOM 1732 C CA . LYS A 1 219 ? 16.920 5.254 -30.934 1.00 57.88 219 LYS A CA 1
ATOM 1733 C C . LYS A 1 219 ? 16.531 6.492 -31.749 1.00 57.88 219 LYS A C 1
ATOM 1735 O O . LYS A 1 219 ? 17.403 7.102 -32.364 1.00 57.88 219 LYS A O 1
ATOM 1740 N N . ASN A 1 220 ? 15.249 6.856 -31.784 1.00 60.31 220 ASN A N 1
ATOM 1741 C CA . ASN A 1 220 ? 14.790 8.036 -32.505 1.00 60.31 220 ASN A CA 1
ATOM 1742 C C . ASN A 1 220 ? 15.130 9.292 -31.688 1.00 60.31 220 ASN A C 1
ATOM 1744 O O . ASN A 1 220 ? 14.613 9.492 -30.590 1.00 60.31 220 ASN A O 1
ATOM 1748 N N . SER A 1 221 ? 16.016 10.141 -32.213 1.00 58.03 221 SER A N 1
ATOM 1749 C CA . SER A 1 221 ? 16.320 11.431 -31.589 1.00 58.03 221 SER A CA 1
ATOM 1750 C C . SER A 1 221 ? 15.115 12.372 -31.701 1.00 58.03 221 SER A C 1
ATOM 1752 O O . SER A 1 221 ? 14.343 12.309 -32.662 1.00 58.03 221 SER A O 1
ATOM 1754 N N . ILE A 1 222 ? 14.960 13.282 -30.734 1.00 59.91 222 ILE A N 1
ATOM 1755 C CA . ILE A 1 222 ? 13.822 14.217 -30.678 1.00 59.91 222 ILE A CA 1
ATOM 1756 C C . ILE A 1 222 ? 13.700 15.090 -31.940 1.00 59.91 222 ILE A C 1
ATOM 1758 O O . ILE A 1 222 ? 12.612 15.539 -32.286 1.00 59.91 222 ILE A O 1
ATOM 1762 N N . PHE A 1 223 ? 14.814 15.290 -32.651 1.00 57.94 223 PHE A N 1
ATOM 1763 C CA . PHE A 1 223 ? 14.878 16.034 -33.904 1.00 57.94 223 PHE A CA 1
ATOM 1764 C C . PHE A 1 223 ? 14.218 15.272 -35.061 1.00 57.94 223 PHE A C 1
ATOM 1766 O O . PHE A 1 223 ? 13.446 15.862 -35.805 1.00 57.94 223 PHE A O 1
ATOM 1773 N N . HIS A 1 224 ? 14.404 13.951 -35.155 1.00 55.62 224 HIS A N 1
ATOM 1774 C CA . HIS A 1 224 ? 13.786 13.143 -36.214 1.00 55.62 224 HIS A CA 1
ATOM 1775 C C . HIS A 1 224 ? 12.265 12.994 -36.069 1.00 55.62 224 HIS A C 1
ATOM 1777 O O . HIS A 1 224 ? 11.573 12.800 -37.063 1.00 55.62 224 HIS A O 1
ATOM 1783 N N . VAL A 1 225 ? 11.736 13.094 -34.846 1.00 57.09 225 VAL A N 1
ATOM 1784 C CA . VAL A 1 225 ? 10.287 13.011 -34.584 1.00 57.09 225 VAL A CA 1
ATOM 1785 C C . VAL A 1 225 ? 9.586 14.350 -34.857 1.00 57.09 225 VAL A C 1
ATOM 1787 O O . VAL A 1 225 ? 8.425 14.368 -35.261 1.00 57.09 225 VAL A O 1
ATOM 1790 N N . ARG A 1 226 ? 10.283 15.480 -34.664 1.00 53.69 226 ARG A N 1
ATOM 1791 C CA . ARG A 1 226 ? 9.716 16.835 -34.791 1.00 53.69 226 ARG A CA 1
ATOM 1792 C C . ARG A 1 226 ? 9.493 17.276 -36.243 1.00 53.69 226 ARG A C 1
ATOM 1794 O O . ARG A 1 226 ? 8.607 18.090 -36.484 1.00 53.69 226 ARG A O 1
ATOM 1801 N N . ASP A 1 227 ? 10.231 16.700 -37.188 1.00 46.88 227 ASP A N 1
ATOM 1802 C CA . ASP A 1 227 ? 10.158 17.028 -38.620 1.00 46.88 227 ASP A CA 1
ATOM 1803 C C . ASP A 1 227 ? 9.060 16.253 -39.381 1.00 46.88 227 ASP A C 1
ATOM 1805 O O . ASP A 1 227 ? 9.011 16.268 -40.613 1.00 46.88 227 ASP A O 1
ATOM 1809 N N . TYR A 1 228 ? 8.149 15.571 -38.676 1.00 44.69 228 TYR A N 1
ATOM 1810 C CA . TYR A 1 228 ? 7.082 14.794 -39.307 1.00 44.69 228 TYR A CA 1
ATOM 1811 C C . TYR A 1 228 ? 6.019 15.701 -39.953 1.00 44.69 228 TYR A C 1
ATOM 1813 O O . TYR A 1 228 ? 5.050 16.124 -39.324 1.00 44.69 228 TYR A O 1
ATOM 1821 N N . THR A 1 229 ? 6.183 15.962 -41.249 1.00 45.97 229 THR A N 1
ATOM 1822 C CA . THR A 1 229 ? 5.124 16.413 -42.161 1.00 45.97 229 THR A CA 1
ATOM 1823 C C . THR A 1 229 ? 4.794 15.250 -43.106 1.00 45.97 229 THR A C 1
ATOM 1825 O O . THR A 1 229 ? 5.662 14.819 -43.865 1.00 45.97 229 THR A O 1
ATOM 1828 N N . PRO A 1 230 ? 3.582 14.663 -43.066 1.00 48.03 230 PRO A N 1
ATOM 1829 C CA . PRO A 1 230 ? 3.215 13.636 -44.042 1.00 48.03 230 PRO A CA 1
ATOM 1830 C C . PRO A 1 230 ? 3.095 14.291 -45.436 1.00 48.03 230 PRO A C 1
ATOM 1832 O O . PRO A 1 230 ? 2.421 15.320 -45.521 1.00 48.03 230 PRO A O 1
ATOM 1835 N N . PRO A 1 231 ? 3.702 13.763 -46.527 1.00 55.84 231 PRO A N 1
ATOM 1836 C CA . PRO A 1 231 ? 4.232 12.414 -46.746 1.00 55.84 231 PRO A CA 1
ATOM 1837 C C . PRO A 1 231 ? 5.740 12.417 -47.103 1.00 55.84 231 PRO A C 1
ATOM 1839 O O . PRO A 1 231 ? 6.111 12.690 -48.243 1.00 55.84 231 PRO A O 1
ATOM 1842 N N . ALA A 1 232 ? 6.625 12.072 -46.166 1.00 45.25 232 ALA A N 1
ATOM 1843 C CA . ALA A 1 232 ? 8.046 11.839 -46.452 1.00 45.25 232 ALA A CA 1
ATOM 1844 C C . ALA A 1 232 ? 8.380 10.333 -46.379 1.00 45.25 232 ALA A C 1
ATOM 1846 O O . ALA A 1 232 ? 7.780 9.611 -45.578 1.00 45.25 232 ALA A O 1
ATOM 1847 N N . PRO A 1 233 ? 9.291 9.832 -47.236 1.00 47.53 233 PRO A N 1
ATOM 1848 C CA . PRO A 1 233 ? 9.531 8.406 -47.423 1.00 47.53 233 PRO A CA 1
ATOM 1849 C C . PRO A 1 233 ? 10.135 7.754 -46.170 1.00 47.53 233 PRO A C 1
ATOM 1851 O O . PRO A 1 233 ? 10.880 8.371 -45.415 1.00 47.53 233 PRO A O 1
ATOM 1854 N N . GLN A 1 234 ? 9.789 6.480 -45.989 1.00 51.94 234 GLN A N 1
ATOM 1855 C CA . GLN A 1 234 ? 9.903 5.609 -44.807 1.00 51.94 234 GLN A CA 1
ATOM 1856 C C . GLN A 1 234 ? 11.345 5.289 -44.328 1.00 51.94 234 GLN A C 1
ATOM 1858 O O . GLN A 1 234 ? 11.633 4.157 -43.952 1.00 51.94 234 GLN A O 1
ATOM 1863 N N . GLY A 1 235 ? 12.281 6.242 -44.364 1.00 51.19 235 GLY A N 1
ATOM 1864 C CA . GLY A 1 235 ? 13.716 5.952 -44.243 1.00 51.19 235 GLY A CA 1
ATOM 1865 C C . GLY A 1 235 ? 14.347 6.029 -42.848 1.00 51.19 235 GLY A C 1
ATOM 1866 O O . GLY A 1 235 ? 15.318 5.322 -42.610 1.00 51.19 235 GLY A O 1
ATOM 1867 N N . ASN A 1 236 ? 13.840 6.861 -41.927 1.00 54.78 236 ASN A N 1
ATOM 1868 C CA . ASN A 1 236 ? 14.634 7.281 -40.752 1.00 54.78 236 ASN A CA 1
ATOM 1869 C C . ASN A 1 236 ? 13.991 7.026 -39.378 1.00 54.78 236 ASN A C 1
ATOM 1871 O O . ASN A 1 236 ? 14.573 7.410 -38.366 1.00 54.78 236 ASN A O 1
ATOM 1875 N N . ILE A 1 237 ? 12.810 6.403 -39.313 1.00 52.53 237 ILE A N 1
ATOM 1876 C CA . ILE A 1 237 ? 12.140 6.107 -38.039 1.00 52.53 237 ILE A CA 1
ATOM 1877 C C . ILE A 1 237 ? 12.190 4.604 -37.805 1.00 52.53 237 ILE A C 1
ATOM 1879 O O . ILE A 1 237 ? 11.579 3.820 -38.531 1.00 52.53 237 ILE A O 1
ATOM 1883 N N . HIS A 1 238 ? 12.922 4.201 -36.771 1.00 55.31 238 HIS A N 1
ATOM 1884 C CA . HIS A 1 238 ? 12.952 2.810 -36.348 1.00 5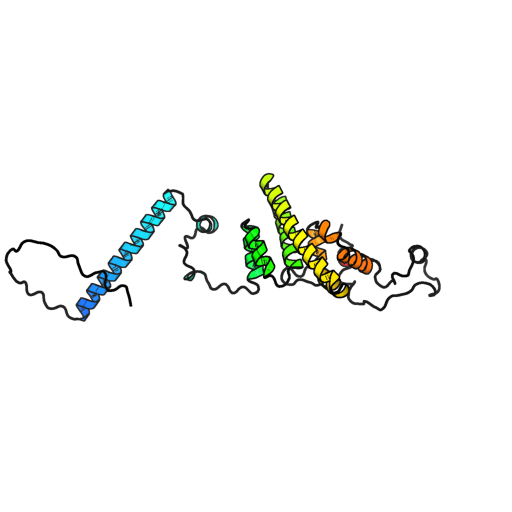5.31 238 HIS A CA 1
ATOM 1885 C C . HIS A 1 238 ? 11.762 2.539 -35.427 1.00 55.31 238 HIS A C 1
ATOM 1887 O O . HIS A 1 238 ? 11.593 3.204 -34.400 1.00 55.31 238 HIS A O 1
ATOM 1893 N N . TYR A 1 239 ? 10.950 1.549 -35.781 1.00 55.53 239 TYR A N 1
ATOM 1894 C CA . TYR A 1 239 ? 9.893 1.022 -34.923 1.00 55.53 239 TYR A CA 1
ATOM 1895 C C . TYR A 1 239 ? 10.462 -0.109 -34.060 1.00 55.53 239 TYR A C 1
ATOM 1897 O O . TYR A 1 239 ? 11.266 -0.918 -34.531 1.00 55.53 239 TYR A O 1
ATOM 1905 N N . GLY A 1 240 ? 10.113 -0.122 -32.773 1.00 53.41 240 GLY A N 1
ATOM 1906 C CA . GLY A 1 240 ? 10.485 -1.214 -31.867 1.00 53.41 240 GLY A CA 1
ATOM 1907 C C . GLY A 1 240 ? 9.665 -2.483 -32.145 1.00 53.41 240 GLY A C 1
ATOM 1908 O O . GLY A 1 240 ? 8.628 -2.391 -32.803 1.00 53.41 240 GLY A O 1
ATOM 1909 N N . PRO A 1 241 ? 10.088 -3.667 -31.656 1.00 46.91 241 PRO A N 1
ATOM 1910 C CA . PRO A 1 241 ? 9.262 -4.872 -31.738 1.00 46.91 241 PRO A CA 1
ATOM 1911 C C . PRO A 1 241 ? 7.904 -4.613 -31.067 1.00 46.91 241 PRO A C 1
ATOM 1913 O O . PRO A 1 241 ? 7.852 -4.086 -29.957 1.00 46.91 241 PRO A O 1
ATOM 1916 N N . GLU A 1 242 ? 6.818 -4.940 -31.770 1.00 43.50 242 GLU A N 1
ATOM 1917 C CA . GLU A 1 242 ? 5.430 -4.634 -31.406 1.00 43.50 242 GLU A CA 1
ATOM 1918 C C . GLU A 1 242 ? 5.078 -5.058 -29.975 1.00 43.50 242 GLU A C 1
ATOM 1920 O O . GLU A 1 242 ? 4.797 -6.218 -29.679 1.00 43.50 242 GLU A O 1
ATOM 1925 N N . VAL A 1 243 ? 5.014 -4.083 -29.068 1.00 42.91 243 VAL A N 1
ATOM 1926 C CA . VAL A 1 243 ? 4.455 -4.261 -27.723 1.00 42.91 243 VAL A CA 1
ATOM 1927 C C . VAL A 1 243 ? 2.940 -4.004 -27.772 1.00 42.91 243 VAL A C 1
ATOM 1929 O O . VAL A 1 243 ? 2.391 -3.172 -27.052 1.00 42.91 243 VAL A O 1
ATOM 1932 N N . GLU A 1 244 ? 2.244 -4.706 -28.670 1.00 35.25 244 GLU A N 1
ATOM 1933 C CA . GLU A 1 244 ? 0.879 -4.403 -29.146 1.00 35.25 244 GLU A CA 1
ATOM 1934 C C . GLU A 1 244 ? -0.263 -4.697 -28.148 1.00 35.25 244 GLU A C 1
ATOM 1936 O O . GLU A 1 244 ? -1.412 -4.883 -28.527 1.00 35.25 244 GLU A O 1
ATOM 1941 N N . LYS A 1 245 ? 0.004 -4.733 -26.837 1.00 40.78 245 LYS A N 1
ATOM 1942 C CA . LYS A 1 245 ? -1.063 -4.854 -25.815 1.00 40.78 245 LYS A CA 1
ATOM 1943 C C . LYS A 1 245 ? -0.846 -4.019 -24.547 1.00 40.78 245 LYS A C 1
ATOM 1945 O O . LYS A 1 245 ? -1.674 -4.089 -23.640 1.00 40.78 245 LYS A O 1
ATOM 1950 N N . ARG A 1 246 ? 0.251 -3.252 -24.440 1.00 48.16 246 ARG A N 1
ATOM 1951 C CA . ARG A 1 246 ? 0.593 -2.488 -23.216 1.00 48.16 246 ARG A CA 1
ATOM 1952 C C . ARG A 1 246 ? 0.032 -1.060 -23.186 1.00 48.16 246 ARG A C 1
ATOM 1954 O O . ARG A 1 246 ? -0.228 -0.564 -22.096 1.00 48.16 246 ARG A O 1
ATOM 1961 N N . ALA A 1 247 ? -0.182 -0.427 -24.342 1.00 38.19 247 ALA A N 1
ATOM 1962 C CA . ALA A 1 247 ? -0.535 0.995 -24.440 1.00 38.19 247 ALA A CA 1
ATOM 1963 C C . ALA A 1 247 ? -2.051 1.277 -24.392 1.00 38.19 247 ALA A C 1
ATOM 1965 O O . ALA A 1 247 ? -2.469 2.173 -23.663 1.00 38.19 247 ALA A O 1
ATOM 1966 N N . ASP A 1 248 ? -2.894 0.463 -25.038 1.00 37.88 248 ASP A N 1
ATOM 1967 C CA . ASP A 1 248 ? -4.334 0.758 -25.209 1.00 37.88 248 ASP A CA 1
ATOM 1968 C C . ASP A 1 248 ? -5.135 0.867 -23.892 1.00 37.88 248 ASP A C 1
ATOM 1970 O O . ASP A 1 248 ? -6.191 1.499 -23.834 1.00 37.88 248 ASP A O 1
ATOM 1974 N N . LYS A 1 249 ? -4.643 0.276 -22.791 1.00 41.25 249 LYS A N 1
ATOM 1975 C CA . LYS A 1 249 ? -5.243 0.434 -21.447 1.00 41.25 249 LYS A CA 1
ATOM 1976 C C . LYS A 1 249 ? -4.681 1.625 -20.660 1.00 41.25 249 LYS A C 1
ATOM 1978 O O . LYS A 1 249 ? -5.360 2.108 -19.752 1.00 41.25 249 LYS A O 1
ATOM 1983 N N . CYS A 1 250 ? -3.483 2.099 -21.001 1.00 35.31 250 CYS A N 1
ATOM 1984 C CA . CYS A 1 250 ? -2.802 3.228 -20.362 1.00 35.31 250 CYS A CA 1
ATOM 1985 C C . CYS A 1 250 ? -3.019 4.560 -21.098 1.00 35.31 250 CYS A C 1
ATOM 1987 O O . CYS A 1 250 ? -2.888 5.601 -20.468 1.00 35.31 250 CYS A O 1
ATOM 1989 N N . GLU A 1 251 ? -3.436 4.580 -22.366 1.00 35.19 251 GLU A N 1
ATOM 1990 C CA . GLU A 1 251 ? -3.750 5.832 -23.087 1.00 35.19 251 GLU A CA 1
ATOM 1991 C C . GLU A 1 251 ? -4.865 6.654 -22.417 1.00 35.19 251 GLU A C 1
ATOM 1993 O O . GLU A 1 251 ? -4.873 7.883 -22.471 1.00 35.19 251 GLU A O 1
ATOM 1998 N N . ARG A 1 252 ? -5.756 6.004 -21.657 1.00 42.50 252 ARG A N 1
ATOM 1999 C CA . ARG A 1 252 ? -6.776 6.695 -20.850 1.00 42.50 252 ARG A CA 1
ATOM 2000 C C . ARG A 1 252 ? -6.211 7.410 -19.605 1.00 42.50 252 ARG A C 1
ATOM 2002 O O . ARG A 1 252 ? -6.977 8.011 -18.858 1.00 42.50 252 ARG A O 1
ATOM 2009 N N . PHE A 1 253 ? -4.901 7.320 -19.365 1.00 38.22 253 PHE A N 1
ATOM 2010 C CA . PHE A 1 253 ? -4.181 7.900 -18.225 1.00 38.22 253 PHE A CA 1
ATOM 2011 C C . PHE A 1 253 ? -3.653 9.315 -18.513 1.00 38.22 253 PHE A C 1
ATOM 2013 O O . PHE A 1 253 ? -3.562 10.123 -17.596 1.00 38.22 253 PHE A O 1
ATOM 2020 N N . ILE A 1 254 ? -3.346 9.644 -19.774 1.00 37.75 254 ILE A N 1
ATOM 2021 C CA . ILE A 1 254 ? -2.738 10.938 -20.148 1.00 37.75 254 ILE A CA 1
ATOM 2022 C C . ILE A 1 254 ? -3.807 12.033 -20.375 1.00 37.75 254 ILE A C 1
ATOM 2024 O O . ILE A 1 254 ? -3.495 13.218 -20.378 1.00 37.75 254 ILE A O 1
ATOM 2028 N N . LEU A 1 255 ? -5.090 11.664 -20.490 1.00 32.25 255 LEU A N 1
ATOM 2029 C CA . LEU A 1 255 ? -6.189 12.584 -20.825 1.00 32.25 255 LEU A CA 1
ATOM 2030 C C . LEU A 1 255 ? -7.030 13.107 -19.643 1.00 32.25 255 LEU A C 1
ATOM 2032 O O . LEU A 1 255 ? -8.098 13.660 -19.881 1.00 32.25 255 LEU A O 1
ATOM 2036 N N . PHE A 1 256 ? -6.591 12.985 -18.387 1.00 29.41 256 PHE A N 1
ATOM 2037 C CA . PHE A 1 256 ? -7.301 13.616 -17.262 1.00 29.41 256 PHE A CA 1
ATOM 2038 C C . PHE A 1 256 ? -6.424 14.642 -16.541 1.00 29.41 256 PHE A C 1
ATOM 2040 O O . PHE A 1 256 ? -5.705 14.327 -15.592 1.00 29.41 256 PHE A O 1
ATOM 2047 N N . ARG A 1 257 ? -6.541 15.885 -17.011 1.00 34.12 257 ARG A N 1
ATOM 2048 C CA . ARG A 1 257 ? -6.547 17.079 -16.168 1.00 34.12 257 ARG A CA 1
ATOM 2049 C C . ARG A 1 257 ? -7.974 17.615 -16.142 1.00 34.12 257 ARG A C 1
ATOM 2051 O O . ARG A 1 257 ? -8.625 17.531 -17.206 1.00 34.12 257 ARG A O 1
#

Organism: Dibothriocephalus latus (NCBI:txid60516)

Radius of gyration: 34.65 Å; chains: 1; bounding box: 59×61×116 Å

InterPro domains:
  IPR050927 Transient receptor potential cation channel M [PTHR13800] (78-223)
  IPR057366 TRPM-like domain [PF25508] (26-201)

Sequence (257 aa):
MSTVEGLRKTSFAGKHRGHHRLEAPKLTSEERGRIIAAAVKRHEAERAEEKERKRRHRLAQGKRSFYERLTGINIGFSFGAMSKVNMERPAKELMLMCILLGKVKLAELFWAYEKEPIGGAMFCTVLLGKMSESATDLAQKSEFESHARIFEEKAEGVLEECYTEDSARAKMLLYRQLEDYGSNAVIRLAARGSCIHFMSHPCCQDFLSEVWMGKLSAKNSIFHVRDYTPPAPQGNIHYGPEVEKRADKCERFILFR

Secondary structure (DSSP, 8-state):
--SSGGG---------------------HHHHHHHHHHHHHHHHHHHHHHHHHHHHHHHHTT---HHHHHHS----S-GGGS-----SSHHHHHHHHHHHTT-HHHHHHHHHT-SSHHHHHHHHHHHHHHHHHH--SHHHHHHHHHHHHHHHHHHHHHHHHHHHH-HHHHHHHHHSEEGGGTTEEHHHHHHHTT-HHHHHSHHHHHHHHHHHHTTB-TTS-HHHHHT--S---S-S-PBPS--TTTSTTTGGGTT--

pLDDT: mean 74.32, std 20.37, range [29.41, 96.38]